Protein AF-A0A428NCC6-F1 (afdb_monomer)

Foldseek 3Di:
DPDPDDPDDDPVVVVVVVVVVVVVVVVVVVVVVCVVCPLVNVVVPQDQQDDPVLQPPPDDLRFCPPDPCNVVSCCRQAVVLQVVLVVCVVVVVLVSSLVSLCSAFACPQDDPDDNQLRGGSHPSRSPDDPDDPVNVVCVLVDPVNVVVPVSVVLVVVCVVPVPPVVSVCSVPVVVSVVVSLVSSLVSLQSNLVVLVVVVDPVSNVVSVVSVVVSDVSVPDDDDDDDDPVCVVVVVVVVVVVVVVVPPDDDD

Secondary structure (DSSP, 8-state):
----PPPP--HHHHHHHHHHHHHHHHHHHHHHHHHHHHHHHHHHHS-----GGGGT-SSS---TTSSTTHHHHHIIIIIHHHHHHHHHHHTT-HHHHHHHHHHHB-TT---SS-HHHHHB-SHHHHS-----HHHHHHHHHSTTTTT-HHHHHHHHHHHHTTT-HHHHHHT-HHHHHHHHHHHHHHHHHHHHHHHHHH--TTHHHHHHHHHHHHHHHH-SPPP-PPPGGGHHHHHHHHHHHHHTTS-----

pLDDT: mean 70.78, std 19.16, range [32.19, 97.94]

Radius of gyration: 26.42 Å; Cα contacts (8 Å, |Δi|>4): 161; chains: 1; bounding box: 47×110×55 Å

Sequence (251 aa):
DIVFRSPAATEPEQEEVRMTLFIKETQTIINQAIGICGASGILDEMPKQTNNSFYGIEKELGNQLCQPYSLYRLEMGLHIPMLLADRFLQSQQFELALSVCHFVLDPAAPGRKSYLSRIWKLLPFKDIQRMPLEDYLLEAISPKSLNNSDAVKIVTDWRNNAFWPQLVARSRPLAYMKWIVIKYKEILIAYGDFYFRRSTLESIPNAIRMYVLASRMYGPWGQKIPRRHNIWQFAEILHLSCLNYYITPIV

Structure (mmCIF, N/CA/C/O backbone):
data_AF-A0A428NCC6-F1
#
_entry.id   AF-A0A428NCC6-F1
#
loop_
_atom_site.group_PDB
_atom_site.id
_atom_site.type_symbol
_atom_site.label_atom_id
_atom_site.label_alt_id
_atom_site.label_comp_id
_atom_site.label_asym_id
_atom_site.label_entity_id
_atom_site.label_seq_id
_atom_site.pdbx_PDB_ins_code
_atom_site.Cartn_x
_atom_site.Cartn_y
_atom_site.Cartn_z
_atom_site.occupancy
_atom_site.B_iso_or_equiv
_atom_site.auth_seq_id
_atom_site.auth_comp_id
_atom_site.auth_asym_id
_atom_site.auth_atom_id
_atom_site.pdbx_PDB_model_num
ATOM 1 N N . ASP A 1 1 ? -13.290 -70.494 14.767 1.00 36.78 1 ASP A N 1
ATOM 2 C CA . ASP A 1 1 ? -13.196 -69.075 15.164 1.00 36.78 1 ASP A CA 1
ATOM 3 C C . ASP A 1 1 ? -12.081 -68.372 14.412 1.00 36.78 1 ASP A C 1
ATOM 5 O O . ASP A 1 1 ? -10.933 -68.378 14.836 1.00 36.78 1 ASP A O 1
ATOM 9 N N . ILE A 1 2 ? -12.405 -67.824 13.240 1.00 33.88 2 ILE A N 1
ATOM 10 C CA . ILE A 1 2 ? -11.485 -66.983 12.468 1.00 33.88 2 ILE A CA 1
ATOM 11 C C . ILE A 1 2 ? -11.857 -65.543 12.809 1.00 33.88 2 ILE A C 1
ATOM 13 O O . ILE A 1 2 ? -12.884 -65.031 12.369 1.00 33.88 2 ILE A O 1
ATOM 17 N N . VAL A 1 3 ? -11.059 -64.926 13.675 1.00 35.91 3 VAL A N 1
ATOM 18 C CA . VAL A 1 3 ? -11.227 -63.533 14.090 1.00 35.91 3 VAL A CA 1
ATOM 19 C C . VAL A 1 3 ? -10.889 -62.638 12.896 1.00 35.91 3 VAL A C 1
ATOM 21 O O . VAL A 1 3 ? -9.726 -62.527 12.510 1.00 35.91 3 VAL A O 1
ATOM 24 N N . PHE A 1 4 ? -11.901 -61.992 12.313 1.00 32.62 4 PHE A N 1
ATOM 25 C CA . PHE A 1 4 ? -11.712 -60.884 11.379 1.00 32.62 4 PHE A CA 1
ATOM 26 C C . PHE A 1 4 ? -11.050 -59.720 12.132 1.00 32.62 4 PHE A C 1
ATOM 28 O O . PHE A 1 4 ? -11.712 -58.957 12.833 1.00 32.62 4 PHE A O 1
ATOM 35 N N . ARG A 1 5 ? -9.724 -59.580 12.014 1.00 41.31 5 ARG A N 1
ATOM 36 C CA . ARG A 1 5 ? -9.053 -58.314 12.327 1.00 41.31 5 ARG A CA 1
ATOM 37 C C . ARG A 1 5 ? -9.463 -57.303 11.260 1.00 41.31 5 ARG A C 1
ATOM 39 O O . ARG A 1 5 ? -9.207 -57.527 10.081 1.00 41.31 5 ARG A O 1
ATOM 46 N N . SER A 1 6 ? -10.093 -56.210 11.689 1.00 42.03 6 SER A N 1
ATOM 47 C CA . SER A 1 6 ? -10.296 -55.015 10.864 1.00 42.03 6 SER A CA 1
ATOM 48 C C . SER A 1 6 ? -8.972 -54.630 10.192 1.00 42.03 6 SER A C 1
ATOM 50 O O . SER A 1 6 ? -7.942 -54.649 10.879 1.00 42.03 6 SER A O 1
ATOM 52 N N . PRO A 1 7 ? -8.962 -54.287 8.891 1.00 39.25 7 PRO A N 1
ATOM 53 C CA . PRO A 1 7 ? -7.753 -53.800 8.248 1.00 39.25 7 PRO A CA 1
ATOM 54 C C . PRO A 1 7 ? -7.304 -52.527 8.972 1.00 39.25 7 PRO A C 1
ATOM 56 O O . PRO A 1 7 ? -8.116 -51.653 9.283 1.00 39.25 7 PRO A O 1
ATOM 59 N N . ALA A 1 8 ? -6.017 -52.479 9.313 1.00 49.28 8 ALA A N 1
ATOM 60 C CA . ALA A 1 8 ? -5.376 -51.285 9.838 1.00 49.28 8 ALA A CA 1
ATOM 61 C C . ALA A 1 8 ? -5.583 -50.131 8.845 1.00 49.28 8 ALA A C 1
ATOM 63 O O . ALA A 1 8 ? -5.537 -50.358 7.635 1.00 49.28 8 ALA A O 1
ATOM 64 N N . ALA A 1 9 ? -5.852 -48.936 9.378 1.00 42.62 9 ALA A N 1
ATOM 65 C CA . ALA A 1 9 ? -6.145 -47.721 8.624 1.00 42.62 9 ALA A CA 1
ATOM 66 C C . ALA A 1 9 ? -5.231 -47.575 7.398 1.00 42.62 9 ALA A C 1
ATOM 68 O O . ALA A 1 9 ? -4.008 -47.686 7.494 1.00 42.62 9 ALA A O 1
ATOM 69 N N . THR A 1 10 ? -5.860 -47.364 6.247 1.00 49.88 10 THR A N 1
ATOM 70 C CA . THR A 1 10 ? -5.229 -47.161 4.945 1.00 49.88 10 THR A CA 1
ATOM 71 C C . THR A 1 10 ? -4.189 -46.039 5.014 1.00 49.88 10 THR A C 1
ATOM 73 O O . THR A 1 10 ? -4.500 -44.947 5.485 1.00 49.88 10 THR A O 1
ATOM 76 N N . GLU A 1 11 ? -2.978 -46.296 4.502 1.00 56.00 11 GLU A N 1
ATOM 77 C CA . GLU A 1 11 ? -1.850 -45.349 4.378 1.00 56.00 11 GLU A CA 1
ATOM 78 C C . GLU A 1 11 ? -2.218 -43.878 4.052 1.00 56.00 11 GLU A C 1
ATOM 80 O O . GLU A 1 11 ? -1.620 -42.998 4.677 1.00 56.00 11 GLU A O 1
ATOM 85 N N . PRO A 1 12 ? -3.215 -43.550 3.194 1.00 50.00 12 PRO A N 1
ATOM 86 C CA . PRO A 1 12 ? -3.635 -42.161 2.962 1.00 50.00 12 PRO A CA 1
ATOM 87 C C . PRO A 1 12 ? -4.117 -41.399 4.209 1.00 50.00 12 PRO A C 1
ATOM 89 O O . PRO A 1 12 ? -3.842 -40.207 4.326 1.00 50.00 12 PRO A O 1
ATOM 92 N N . GLU A 1 13 ? -4.790 -42.050 5.166 1.00 53.91 13 GLU A N 1
ATOM 93 C CA . GLU A 1 13 ? -5.278 -41.368 6.380 1.00 53.91 13 GLU A CA 1
ATOM 94 C C . GLU A 1 13 ? -4.127 -41.026 7.336 1.00 53.91 13 GLU A C 1
ATOM 96 O O . GLU A 1 13 ? -4.146 -39.994 8.008 1.00 53.91 13 GLU A O 1
ATOM 101 N N . GLN A 1 14 ? -3.082 -41.860 7.376 1.00 52.34 14 GLN A N 1
ATOM 102 C CA . GLN A 1 14 ? -1.899 -41.572 8.186 1.00 52.34 14 GLN A CA 1
ATOM 103 C C . GLN A 1 14 ? -1.076 -40.424 7.602 1.00 52.34 14 GLN A C 1
ATOM 105 O O . GLN A 1 14 ? -0.519 -39.631 8.361 1.00 52.34 14 GLN A O 1
ATOM 110 N N . GLU A 1 15 ? -1.026 -40.300 6.277 1.00 52.41 15 GLU A N 1
ATOM 111 C CA . GLU A 1 15 ? -0.307 -39.226 5.595 1.00 52.41 15 GLU A CA 1
ATOM 112 C C . GLU A 1 15 ? -1.026 -37.876 5.730 1.00 52.41 15 GLU A C 1
ATOM 114 O O . GLU A 1 15 ? -0.380 -36.860 5.984 1.00 52.41 15 GLU A O 1
ATOM 119 N N . GLU A 1 16 ? -2.361 -37.860 5.707 1.00 52.81 16 GLU A N 1
ATOM 120 C CA . GLU A 1 16 ? -3.158 -36.654 5.961 1.00 52.81 16 GLU A CA 1
ATOM 121 C C . GLU A 1 16 ? -3.018 -36.164 7.416 1.00 52.81 16 GLU A C 1
ATOM 123 O O . GLU A 1 16 ? -2.833 -34.968 7.680 1.00 52.81 16 GLU A O 1
ATOM 128 N N . VAL A 1 17 ? -2.988 -37.086 8.384 1.00 61.62 17 VAL A N 1
ATOM 129 C CA . VAL A 1 17 ? -2.685 -36.758 9.788 1.00 61.62 17 VAL A CA 1
ATOM 130 C C . VAL A 1 17 ? -1.250 -36.240 9.932 1.00 61.62 17 VAL A C 1
ATOM 132 O O . VAL A 1 17 ? -1.017 -35.271 10.653 1.00 61.62 17 VAL A O 1
ATOM 135 N N . ARG A 1 18 ? -0.282 -36.806 9.203 1.00 55.78 18 ARG A N 1
ATOM 136 C CA . ARG A 1 18 ? 1.116 -36.343 9.213 1.00 55.78 18 ARG A CA 1
ATOM 137 C C . ARG A 1 18 ? 1.269 -34.947 8.619 1.00 55.78 18 ARG A C 1
ATOM 139 O O . ARG A 1 18 ? 1.984 -34.120 9.177 1.00 55.78 18 ARG A O 1
ATOM 146 N N . MET A 1 19 ? 0.561 -34.668 7.528 1.00 48.19 19 MET A N 1
ATOM 147 C CA . MET A 1 19 ? 0.551 -33.362 6.874 1.00 48.19 19 MET A CA 1
ATOM 148 C C . MET A 1 19 ? -0.128 -32.301 7.740 1.00 48.19 19 MET A C 1
ATOM 150 O O . MET A 1 19 ? 0.398 -31.201 7.884 1.00 48.19 19 MET A O 1
ATOM 154 N N . THR A 1 20 ? -1.251 -32.618 8.387 1.00 60.34 20 THR A N 1
ATOM 155 C CA . THR A 1 20 ? -1.921 -31.678 9.304 1.00 60.34 20 THR A CA 1
ATOM 156 C C . THR A 1 20 ? -1.118 -31.428 10.579 1.00 60.34 20 THR A C 1
ATOM 158 O O . THR A 1 20 ? -1.134 -30.313 11.104 1.00 60.34 20 THR A O 1
ATOM 161 N N . LEU A 1 21 ? -0.379 -32.428 11.060 1.00 59.03 21 LEU A N 1
ATOM 162 C CA . LEU A 1 21 ? 0.521 -32.302 12.202 1.00 59.03 21 LEU A CA 1
ATOM 163 C C . LEU A 1 21 ? 1.758 -31.466 11.841 1.00 59.03 21 LEU A C 1
ATOM 165 O O . LEU A 1 21 ? 2.083 -30.541 12.577 1.00 59.03 21 LEU A O 1
ATOM 169 N N . PHE A 1 22 ? 2.335 -31.663 10.652 1.00 55.16 22 PHE A N 1
ATOM 170 C CA . PHE A 1 22 ? 3.415 -30.826 10.117 1.00 55.16 22 PHE A CA 1
ATOM 171 C C . PHE A 1 22 ? 2.977 -29.367 9.904 1.00 55.16 22 PHE A C 1
ATOM 173 O O . PHE A 1 22 ? 3.699 -28.428 10.241 1.00 55.16 22 PHE A O 1
ATOM 180 N N . ILE A 1 23 ? 1.758 -29.144 9.404 1.00 53.25 23 ILE A N 1
ATOM 181 C CA . ILE A 1 23 ? 1.177 -27.799 9.272 1.00 53.25 23 ILE A CA 1
ATOM 182 C C . ILE A 1 23 ? 1.002 -27.156 10.654 1.00 53.25 23 ILE A C 1
ATOM 184 O O . ILE A 1 23 ? 1.402 -26.015 10.852 1.00 53.25 23 ILE A O 1
ATOM 188 N N . LYS A 1 24 ? 0.482 -27.886 11.647 1.00 53.88 24 LYS A N 1
ATOM 189 C CA . LYS A 1 24 ? 0.343 -27.367 13.016 1.00 53.88 24 LYS A CA 1
ATOM 190 C C . LYS A 1 24 ? 1.695 -27.059 13.656 1.00 53.88 24 LYS A C 1
ATOM 192 O O . LYS A 1 24 ? 1.847 -25.995 14.249 1.00 53.88 24 LYS A O 1
ATOM 197 N N . GLU A 1 25 ? 2.683 -27.935 13.516 1.00 57.19 25 GLU A N 1
ATOM 198 C CA . GLU A 1 25 ? 4.035 -27.731 14.046 1.00 57.19 25 GLU A CA 1
ATOM 199 C C . GLU A 1 25 ? 4.716 -26.521 13.403 1.00 57.19 25 GLU A C 1
ATOM 201 O O . GLU A 1 25 ? 5.236 -25.661 14.114 1.00 57.19 25 GLU A O 1
ATOM 206 N N . THR A 1 26 ? 4.624 -26.374 12.079 1.00 49.16 26 THR A N 1
ATOM 207 C CA . THR A 1 26 ? 5.149 -25.193 11.376 1.00 49.16 26 THR A CA 1
ATOM 208 C C . THR A 1 26 ? 4.417 -23.917 11.784 1.00 49.16 26 THR A C 1
ATOM 210 O O . THR A 1 26 ? 5.074 -22.911 12.043 1.00 49.16 26 THR A O 1
ATOM 213 N N . GLN A 1 27 ? 3.091 -23.949 11.959 1.00 48.94 27 GLN A N 1
ATOM 214 C CA . GLN A 1 27 ? 2.340 -22.819 12.515 1.00 48.94 27 GLN A CA 1
ATOM 215 C C . GLN A 1 27 ? 2.831 -22.447 13.919 1.00 48.94 27 GLN A C 1
ATOM 217 O O . GLN A 1 27 ? 2.938 -21.268 14.242 1.00 48.94 27 GLN A O 1
ATOM 222 N N . THR A 1 28 ? 3.141 -23.438 14.755 1.00 41.16 28 THR A N 1
ATOM 223 C CA . THR A 1 28 ? 3.571 -23.226 16.143 1.00 41.16 28 THR A CA 1
ATOM 224 C C . THR A 1 28 ? 4.980 -22.643 16.199 1.00 41.16 28 THR A C 1
ATOM 226 O O . THR A 1 28 ? 5.203 -21.698 16.946 1.00 41.16 28 THR A O 1
ATOM 229 N N . ILE A 1 29 ? 5.893 -23.119 15.345 1.00 50.62 29 ILE A N 1
ATOM 230 C CA . ILE A 1 29 ? 7.254 -22.585 15.183 1.00 50.62 29 ILE A CA 1
ATOM 231 C C . ILE A 1 29 ? 7.220 -21.163 14.618 1.00 50.62 29 ILE A C 1
ATOM 233 O O . ILE A 1 29 ? 7.938 -20.297 15.106 1.00 50.62 29 ILE A O 1
ATOM 237 N N . ILE A 1 30 ? 6.353 -20.886 13.639 1.00 50.03 30 ILE A N 1
ATOM 238 C CA . ILE A 1 30 ? 6.144 -19.535 13.100 1.00 50.03 30 ILE A CA 1
ATOM 239 C C . ILE A 1 30 ? 5.593 -18.615 14.195 1.00 50.03 30 ILE A C 1
ATOM 241 O O . ILE A 1 30 ? 6.102 -17.515 14.382 1.00 50.03 30 ILE A O 1
ATOM 245 N N . ASN A 1 31 ? 4.618 -19.074 14.981 1.00 50.00 31 ASN A N 1
ATOM 246 C CA . ASN A 1 31 ? 4.061 -18.313 16.100 1.00 50.00 31 ASN A CA 1
ATOM 247 C C . ASN A 1 31 ? 5.077 -18.111 17.239 1.00 50.00 31 ASN A C 1
ATOM 249 O O . ASN A 1 31 ? 5.068 -17.061 17.874 1.00 50.00 31 ASN A O 1
ATOM 253 N N . GLN A 1 32 ? 5.981 -19.067 17.477 1.00 46.91 32 GLN A N 1
ATOM 254 C CA . GLN A 1 32 ? 7.099 -18.937 18.418 1.00 46.91 32 GLN A CA 1
ATOM 255 C C . GLN A 1 32 ? 8.192 -18.004 17.895 1.00 46.91 32 GLN A C 1
ATOM 257 O O . GLN A 1 32 ? 8.709 -17.212 18.669 1.00 46.91 32 GLN A O 1
ATOM 262 N N . ALA A 1 33 ? 8.511 -18.027 16.602 1.00 40.31 33 ALA A N 1
ATOM 263 C CA . ALA A 1 33 ? 9.443 -17.086 15.983 1.00 40.31 33 ALA A CA 1
ATOM 264 C C . ALA A 1 33 ? 8.878 -15.657 16.005 1.00 40.31 33 ALA A C 1
ATOM 266 O O . ALA A 1 33 ? 9.583 -14.709 16.347 1.00 40.31 33 ALA A O 1
ATOM 267 N N . ILE A 1 34 ? 7.573 -15.512 15.757 1.00 49.41 34 ILE A N 1
ATOM 268 C CA . ILE A 1 34 ? 6.841 -14.255 15.941 1.00 49.41 34 ILE A CA 1
ATOM 269 C C . ILE A 1 34 ? 6.778 -13.869 17.432 1.00 49.41 34 ILE A C 1
ATOM 271 O O . ILE A 1 34 ? 6.806 -12.685 17.744 1.00 49.41 34 ILE A O 1
ATOM 275 N N . GLY A 1 35 ? 6.733 -14.832 18.360 1.00 40.34 35 GLY A N 1
ATOM 276 C CA . GLY A 1 35 ? 6.697 -14.602 19.811 1.00 40.34 35 GLY A CA 1
ATOM 277 C C . GLY A 1 35 ? 8.050 -14.263 20.454 1.00 40.34 35 GLY A C 1
ATOM 278 O O . GLY A 1 35 ? 8.083 -13.489 21.404 1.00 40.34 35 GLY A O 1
ATOM 279 N N . ILE A 1 36 ? 9.160 -14.798 19.935 1.00 45.88 36 ILE A N 1
ATOM 280 C CA . ILE A 1 36 ? 10.531 -14.541 20.415 1.00 45.88 36 ILE A CA 1
ATOM 281 C C . ILE A 1 36 ? 11.077 -13.234 19.826 1.00 45.88 36 ILE A C 1
ATOM 283 O O . ILE A 1 36 ? 11.808 -12.518 20.505 1.00 45.88 36 ILE A O 1
ATOM 287 N N . CYS A 1 37 ? 10.703 -12.893 18.589 1.00 40.88 37 CYS A N 1
ATOM 288 C CA . CYS A 1 37 ? 11.166 -11.671 17.929 1.00 40.88 37 CYS A CA 1
ATOM 289 C C . CYS A 1 37 ? 10.166 -10.503 18.058 1.00 40.88 37 CYS A C 1
ATOM 291 O O . CYS A 1 37 ? 10.520 -9.339 17.871 1.00 40.88 37 CYS A O 1
ATOM 293 N N . GLY A 1 38 ? 8.890 -10.780 18.346 1.00 46.12 38 GLY A N 1
ATOM 294 C CA . GLY A 1 38 ? 7.819 -9.867 17.957 1.00 46.12 38 GLY A CA 1
ATOM 295 C C . GLY A 1 38 ? 7.794 -9.728 16.429 1.00 46.12 38 GLY A C 1
ATOM 296 O O . GLY A 1 38 ? 8.818 -9.765 15.747 1.00 46.12 38 GLY A O 1
ATOM 297 N N . ALA A 1 39 ? 6.638 -9.488 15.824 1.00 48.38 39 ALA A N 1
ATOM 298 C CA . ALA A 1 39 ? 6.640 -9.066 14.420 1.00 48.38 39 ALA A CA 1
ATOM 299 C C . ALA A 1 39 ? 7.416 -7.739 14.208 1.00 48.38 39 ALA A C 1
ATOM 301 O O . ALA A 1 39 ? 7.793 -7.425 13.085 1.00 48.38 39 ALA A O 1
ATOM 302 N N . SER A 1 40 ? 7.718 -7.002 15.286 1.00 43.88 40 SER A N 1
ATOM 303 C CA . SER A 1 40 ? 8.659 -5.879 15.321 1.00 43.88 40 SER A CA 1
ATOM 304 C C . SER A 1 40 ? 10.119 -6.275 15.073 1.00 43.88 40 SER A C 1
ATOM 306 O O . SER A 1 40 ? 10.804 -5.556 14.356 1.00 43.88 40 SER A O 1
ATOM 308 N N . GLY A 1 41 ? 10.603 -7.405 15.599 1.00 49.81 41 GLY A N 1
ATOM 309 C CA . GLY A 1 41 ? 12.008 -7.797 15.442 1.00 49.81 41 GLY A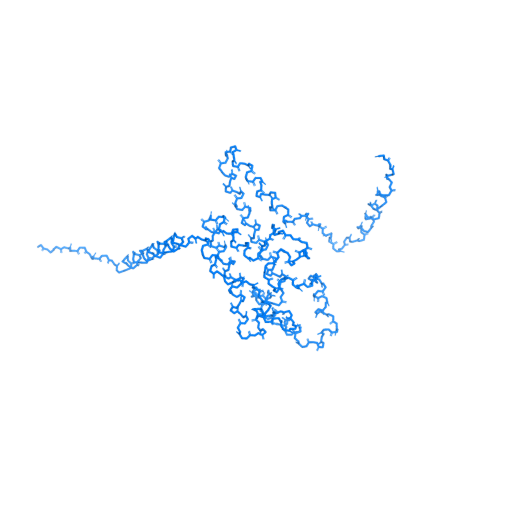 CA 1
ATOM 310 C C . GLY A 1 41 ? 12.350 -8.229 14.015 1.00 49.81 41 GLY A C 1
ATOM 311 O O . GLY A 1 41 ? 13.397 -7.860 13.495 1.00 49.81 41 GLY A O 1
ATOM 312 N N . ILE A 1 42 ? 11.406 -8.870 13.313 1.00 53.78 42 ILE A N 1
ATOM 313 C CA . ILE A 1 42 ? 11.542 -9.171 11.874 1.00 53.78 42 ILE A CA 1
ATOM 314 C C . ILE A 1 42 ? 11.701 -7.874 11.061 1.0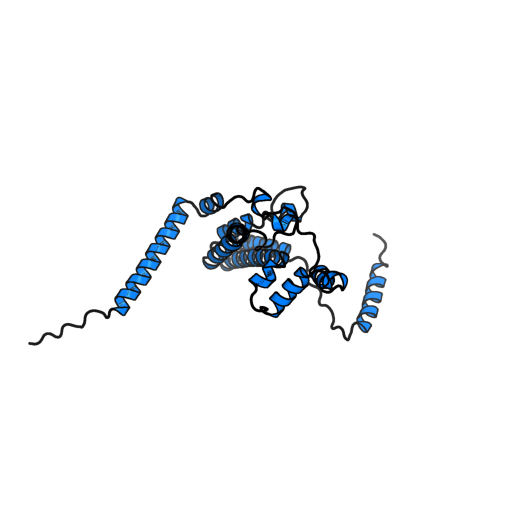0 53.78 42 ILE A C 1
ATOM 316 O O . ILE A 1 42 ? 12.471 -7.827 10.103 1.00 53.78 42 ILE A O 1
ATOM 320 N N . LEU A 1 43 ? 10.993 -6.804 11.441 1.00 56.78 43 LEU A N 1
ATOM 321 C CA . LEU A 1 43 ? 11.107 -5.499 10.781 1.00 56.78 43 LEU A CA 1
ATOM 322 C C . LEU A 1 43 ? 12.448 -4.816 11.066 1.00 56.78 43 LEU A C 1
ATOM 324 O O . LEU A 1 43 ? 12.966 -4.124 10.188 1.00 56.78 43 LEU A O 1
ATOM 328 N N . ASP A 1 44 ? 13.008 -5.016 12.260 1.00 56.56 44 ASP A N 1
ATOM 329 C CA . ASP A 1 44 ? 14.319 -4.489 12.644 1.00 56.56 44 ASP A CA 1
ATOM 330 C C . ASP A 1 44 ? 15.477 -5.218 11.946 1.00 56.56 44 ASP A C 1
ATOM 332 O O . ASP A 1 44 ? 16.498 -4.592 11.644 1.00 56.56 44 ASP A O 1
ATOM 336 N N . GLU A 1 45 ? 15.298 -6.505 11.636 1.00 60.72 45 GLU A N 1
ATOM 337 C CA . GLU A 1 45 ? 16.247 -7.325 10.874 1.00 60.72 45 GLU A CA 1
ATOM 338 C C . GLU A 1 45 ? 16.193 -7.078 9.358 1.00 60.72 45 GLU A C 1
ATOM 340 O O . GLU A 1 45 ? 17.139 -7.422 8.641 1.00 60.72 45 GLU A O 1
ATOM 345 N N . MET A 1 46 ? 15.129 -6.449 8.836 1.00 60.78 46 MET A N 1
ATOM 346 C CA . MET A 1 46 ? 15.070 -6.130 7.409 1.00 60.78 46 MET A CA 1
ATOM 347 C C . MET A 1 46 ? 16.174 -5.132 7.016 1.00 60.78 46 MET A C 1
ATOM 349 O O . MET A 1 46 ? 16.382 -4.116 7.690 1.00 60.78 46 MET A O 1
ATOM 353 N N . PRO A 1 47 ? 16.877 -5.364 5.887 1.00 62.06 47 PRO A N 1
ATOM 354 C CA . PRO A 1 47 ? 18.019 -4.550 5.495 1.00 62.06 47 PRO A CA 1
ATOM 355 C C . PRO A 1 47 ? 17.586 -3.104 5.253 1.0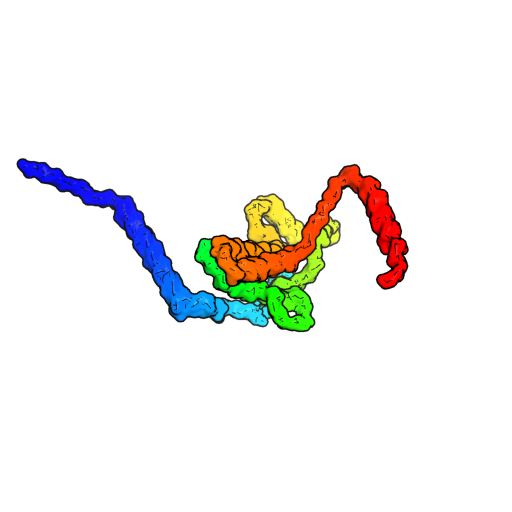0 62.06 47 PRO A C 1
ATOM 357 O O . PRO A 1 47 ? 16.846 -2.801 4.312 1.00 62.06 47 PRO A O 1
ATOM 360 N N . LYS A 1 48 ? 18.064 -2.188 6.101 1.00 60.75 48 LYS A N 1
ATOM 361 C CA . LYS A 1 48 ? 17.750 -0.761 5.993 1.00 60.75 48 LYS A CA 1
ATOM 362 C C . LYS A 1 48 ? 18.310 -0.218 4.678 1.00 60.75 48 LYS A C 1
ATOM 364 O O . LYS A 1 48 ? 19.494 -0.332 4.378 1.00 60.75 48 LYS A O 1
ATOM 369 N N . GLN A 1 49 ? 17.428 0.385 3.888 1.00 60.69 49 GLN A N 1
ATOM 370 C CA . GLN A 1 49 ? 17.691 0.860 2.529 1.00 60.69 49 GLN A CA 1
ATOM 371 C C . GLN A 1 49 ? 18.428 2.209 2.557 1.00 60.69 49 GLN A C 1
ATOM 373 O O . GLN A 1 49 ? 17.848 3.254 2.258 1.00 60.69 49 GLN A O 1
ATOM 378 N N . THR A 1 50 ? 19.682 2.210 3.014 1.00 50.12 50 THR A N 1
ATOM 379 C CA . THR A 1 50 ? 20.405 3.440 3.381 1.00 50.12 50 THR A CA 1
ATOM 380 C C . THR A 1 50 ? 21.198 4.076 2.240 1.00 50.12 50 THR A C 1
ATOM 382 O O . THR A 1 50 ? 21.344 5.297 2.238 1.00 50.12 50 THR A O 1
ATOM 385 N N . ASN A 1 51 ? 21.668 3.303 1.252 1.00 55.31 51 ASN A N 1
ATOM 386 C CA . ASN A 1 51 ? 22.661 3.782 0.279 1.00 55.31 51 ASN A CA 1
ATOM 387 C C . ASN A 1 51 ? 22.214 3.574 -1.182 1.00 55.31 51 ASN A C 1
ATOM 389 O O . ASN A 1 51 ? 21.736 2.499 -1.538 1.00 55.31 51 ASN A O 1
ATOM 393 N N . ASN A 1 52 ? 22.459 4.558 -2.061 1.00 53.78 52 ASN A N 1
ATOM 394 C CA . ASN A 1 52 ? 22.172 4.473 -3.510 1.00 53.78 52 ASN A CA 1
ATOM 395 C C . ASN A 1 52 ? 22.890 3.302 -4.201 1.00 53.78 52 ASN A C 1
ATOM 397 O O . ASN A 1 52 ? 22.356 2.714 -5.143 1.00 53.78 5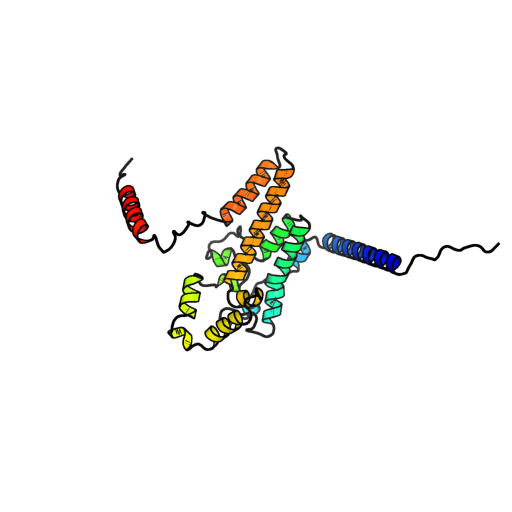2 ASN A O 1
ATOM 401 N N . SER A 1 53 ? 24.059 2.906 -3.686 1.00 51.53 53 SER A N 1
ATOM 402 C CA . SER A 1 53 ? 24.797 1.728 -4.150 1.00 51.53 53 SER A CA 1
ATOM 403 C C . SER A 1 53 ? 24.034 0.424 -3.929 1.00 51.53 53 SER A C 1
ATOM 405 O O . SER A 1 53 ? 24.247 -0.524 -4.682 1.00 51.53 53 SER A O 1
ATOM 407 N N . PHE A 1 54 ? 23.100 0.374 -2.965 1.00 51.66 54 PHE A N 1
ATOM 408 C CA . PHE A 1 54 ? 22.202 -0.764 -2.767 1.00 51.66 54 PHE A CA 1
ATOM 409 C C . PHE A 1 54 ? 21.231 -0.934 -3.945 1.00 51.66 54 PHE A C 1
ATOM 411 O O . PHE A 1 54 ? 20.826 -2.045 -4.235 1.00 51.66 54 PHE A O 1
ATOM 418 N N . TYR A 1 55 ? 20.928 0.095 -4.732 1.00 53.62 55 TYR A N 1
ATOM 419 C CA . TYR A 1 55 ? 20.077 -0.058 -5.924 1.00 53.62 55 TYR A CA 1
ATOM 420 C C . TYR A 1 55 ? 20.841 0.027 -7.245 1.00 53.62 55 TYR A C 1
ATOM 422 O O . TYR A 1 55 ? 20.223 -0.039 -8.302 1.00 53.62 55 TYR A O 1
ATOM 430 N N . GLY A 1 56 ? 22.175 0.127 -7.199 1.00 48.25 56 GLY A N 1
ATOM 431 C CA . GLY A 1 56 ? 23.011 0.183 -8.401 1.00 48.25 56 GLY A CA 1
ATOM 432 C C . GLY A 1 56 ? 22.785 1.449 -9.233 1.00 48.25 56 GLY A C 1
ATOM 433 O O . GLY A 1 56 ? 22.859 1.398 -10.456 1.00 48.25 56 GLY A O 1
ATOM 434 N N . ILE A 1 57 ? 22.469 2.577 -8.588 1.00 51.84 57 ILE A N 1
ATOM 435 C CA . ILE A 1 57 ? 22.215 3.845 -9.281 1.00 51.84 57 ILE A CA 1
ATOM 436 C C . ILE A 1 57 ? 23.566 4.490 -9.614 1.00 51.84 57 ILE A C 1
ATOM 438 O O . ILE A 1 57 ? 24.043 5.345 -8.872 1.00 51.84 57 ILE A O 1
ATOM 442 N N . GLU A 1 58 ? 24.208 4.056 -10.702 1.00 47.19 58 GLU A N 1
ATOM 443 C CA . GLU A 1 58 ? 25.400 4.741 -11.225 1.00 47.19 58 GLU A CA 1
ATOM 444 C C . GLU A 1 58 ? 25.100 5.695 -12.386 1.00 47.19 58 GLU A C 1
ATOM 446 O O . GLU A 1 58 ? 25.912 6.592 -12.601 1.00 47.19 58 GLU A O 1
ATOM 451 N N . LYS A 1 59 ? 23.949 5.597 -13.087 1.00 42.94 59 LYS A N 1
ATOM 452 C CA . LYS A 1 59 ? 23.546 6.628 -14.077 1.00 42.94 59 LYS A CA 1
ATOM 453 C C . LYS A 1 59 ? 22.124 6.579 -14.652 1.00 42.94 59 LYS A C 1
ATOM 455 O O . LYS A 1 59 ? 21.674 7.608 -15.141 1.00 42.94 59 LYS A O 1
ATOM 460 N N . GLU A 1 60 ? 21.395 5.466 -14.580 1.00 46.81 60 GLU A N 1
ATOM 461 C CA . GLU A 1 60 ? 20.039 5.361 -15.149 1.00 46.81 60 GLU A CA 1
ATOM 462 C C . GLU A 1 60 ? 19.043 4.728 -14.173 1.00 46.81 60 GLU A C 1
ATOM 464 O O . GLU A 1 60 ? 19.435 4.085 -13.197 1.00 46.81 60 GLU A O 1
ATOM 469 N N . LEU A 1 61 ? 17.749 4.958 -14.431 1.00 50.41 61 LEU A N 1
ATOM 470 C CA . LEU A 1 61 ? 16.607 4.435 -13.679 1.00 50.41 61 LEU A CA 1
ATOM 471 C C . LEU A 1 61 ? 16.800 2.932 -13.429 1.00 50.41 61 LEU A C 1
ATOM 473 O O . LEU A 1 61 ? 16.639 2.128 -14.344 1.00 50.41 61 LEU A O 1
ATOM 477 N N . GLY A 1 62 ? 17.189 2.569 -12.203 1.00 50.81 62 GLY A N 1
ATOM 478 C CA . GLY A 1 62 ? 17.634 1.219 -11.854 1.00 50.81 62 GLY A CA 1
ATOM 479 C C . GLY A 1 62 ? 16.611 0.154 -12.244 1.00 50.81 62 GLY A C 1
ATOM 480 O O . GLY A 1 62 ? 15.613 -0.048 -11.554 1.00 50.81 62 GLY A O 1
ATOM 481 N N . ASN A 1 63 ? 16.862 -0.521 -13.365 1.00 57.84 63 ASN A N 1
ATOM 482 C CA . ASN A 1 63 ? 16.076 -1.652 -13.839 1.00 57.84 63 ASN A CA 1
ATOM 483 C C . ASN A 1 63 ? 16.516 -2.923 -13.089 1.00 57.84 63 ASN A C 1
ATOM 485 O O . ASN A 1 63 ? 17.701 -3.084 -12.792 1.00 57.84 63 ASN A O 1
ATOM 489 N N . GLN A 1 64 ? 15.594 -3.861 -12.833 1.00 60.56 64 GLN A N 1
ATOM 490 C CA . GLN A 1 64 ? 15.875 -5.128 -12.124 1.00 60.56 64 GLN A CA 1
ATOM 491 C C . GLN A 1 64 ? 16.890 -6.035 -12.846 1.00 60.56 64 GLN A C 1
ATOM 493 O O . GLN A 1 64 ? 17.295 -7.062 -12.307 1.00 60.56 64 GLN A O 1
ATOM 498 N N . LEU A 1 65 ? 17.233 -5.691 -14.091 1.00 68.12 65 LEU A N 1
ATOM 499 C CA . LEU A 1 65 ? 18.163 -6.409 -14.962 1.00 68.12 65 LEU A CA 1
ATOM 500 C C . LEU A 1 65 ? 19.477 -5.645 -15.192 1.00 68.12 65 LEU A C 1
ATOM 502 O O . LEU A 1 65 ? 20.310 -6.092 -15.970 1.00 68.12 65 LEU A O 1
ATOM 506 N N . CYS A 1 66 ? 19.670 -4.486 -14.552 1.00 63.97 66 CYS A N 1
ATOM 507 C CA . CYS A 1 66 ? 20.846 -3.643 -14.784 1.00 63.97 66 CYS A CA 1
ATOM 508 C C . CYS A 1 66 ? 22.132 -4.269 -14.215 1.00 63.97 66 CYS A C 1
ATOM 510 O O . CYS A 1 66 ? 23.198 -4.164 -14.813 1.00 63.97 66 CYS A O 1
ATOM 512 N N . GLN A 1 67 ? 22.032 -4.949 -13.068 1.00 69.00 67 GLN A N 1
ATOM 513 C CA . GLN A 1 67 ? 23.155 -5.617 -12.399 1.00 69.00 67 GLN A CA 1
ATOM 514 C C . GLN A 1 67 ? 22.779 -7.067 -12.048 1.00 69.00 67 GLN A C 1
ATOM 516 O O . GLN A 1 67 ? 21.621 -7.305 -11.690 1.00 69.00 67 GLN A O 1
ATOM 521 N N . PRO A 1 68 ? 23.728 -8.024 -12.019 1.00 72.88 68 PRO A N 1
ATOM 522 C CA . PRO A 1 68 ? 23.440 -9.424 -11.681 1.00 72.88 68 PRO A CA 1
ATOM 523 C C . PRO A 1 68 ? 22.728 -9.619 -10.333 1.00 72.88 68 PRO A C 1
ATOM 525 O O . PRO A 1 68 ? 21.897 -10.508 -10.183 1.00 72.88 68 PRO A O 1
ATOM 528 N N . TYR A 1 69 ? 23.013 -8.763 -9.349 1.00 73.88 69 TYR A N 1
ATOM 529 C CA . TYR A 1 69 ? 22.401 -8.825 -8.020 1.00 73.88 69 TYR A CA 1
ATOM 530 C C . TYR A 1 69 ? 21.152 -7.937 -7.863 1.00 73.88 69 TYR A C 1
ATOM 532 O O . TYR A 1 69 ? 20.524 -7.958 -6.805 1.00 73.88 69 TYR A O 1
ATOM 540 N N . SER A 1 70 ? 20.800 -7.115 -8.860 1.00 73.56 70 SER A N 1
ATOM 541 C CA . SER A 1 70 ? 19.716 -6.122 -8.725 1.00 73.56 70 SER A CA 1
ATOM 542 C C . SER A 1 70 ? 18.341 -6.763 -8.525 1.00 73.56 70 SER A C 1
ATOM 544 O O . SER A 1 70 ? 17.529 -6.227 -7.769 1.00 73.56 70 SER A O 1
ATOM 546 N N . LEU A 1 71 ? 18.128 -7.954 -9.095 1.00 78.31 71 LEU A N 1
ATOM 547 C CA . LEU A 1 71 ? 16.937 -8.767 -8.867 1.00 78.31 71 LEU A CA 1
ATOM 548 C C . LEU A 1 71 ? 16.745 -9.072 -7.375 1.00 78.31 71 LEU A C 1
ATOM 550 O O . LEU A 1 71 ? 15.732 -8.687 -6.800 1.00 78.31 71 LEU A O 1
ATOM 554 N N . TYR A 1 72 ? 17.744 -9.671 -6.718 1.00 80.44 72 TYR A N 1
ATOM 555 C CA . TYR A 1 72 ? 17.656 -10.039 -5.298 1.00 80.44 72 TYR A CA 1
ATOM 556 C C . TYR A 1 72 ? 17.390 -8.842 -4.392 1.00 80.44 72 TYR A C 1
ATOM 558 O O . TYR A 1 72 ? 16.662 -8.946 -3.409 1.00 80.44 72 TYR A O 1
ATOM 566 N N . ARG A 1 73 ? 17.953 -7.683 -4.728 1.00 76.19 73 ARG A N 1
ATOM 567 C CA . ARG A 1 73 ? 17.772 -6.473 -3.925 1.00 76.19 73 ARG A CA 1
ATOM 568 C C . ARG A 1 73 ? 16.353 -5.925 -4.013 1.00 76.19 73 ARG A C 1
ATOM 570 O O . ARG A 1 73 ? 15.843 -5.429 -3.013 1.00 76.19 73 ARG A O 1
ATOM 577 N N . LEU A 1 74 ? 15.701 -6.049 -5.168 1.00 78.69 74 LEU A N 1
ATOM 578 C CA . LEU A 1 74 ? 14.287 -5.699 -5.312 1.00 78.69 74 LEU A CA 1
ATOM 579 C C . LEU A 1 74 ? 13.360 -6.746 -4.706 1.00 78.69 74 LEU A C 1
ATOM 581 O O . LEU A 1 74 ? 12.354 -6.372 -4.104 1.00 78.69 74 LEU A O 1
ATOM 585 N N . GLU A 1 75 ? 13.721 -8.026 -4.789 1.00 83.81 75 GLU A N 1
ATOM 586 C CA . GLU A 1 75 ? 13.008 -9.072 -4.057 1.00 83.81 75 GLU A CA 1
ATOM 587 C C . GLU A 1 75 ? 13.020 -8.768 -2.552 1.00 83.81 75 GLU A C 1
ATOM 589 O O . GLU A 1 75 ? 11.963 -8.667 -1.934 1.00 83.81 75 GLU A O 1
ATOM 594 N N . MET A 1 76 ? 14.192 -8.479 -1.981 1.00 81.69 76 MET A N 1
ATOM 595 C CA . MET A 1 76 ? 14.338 -8.132 -0.563 1.00 81.69 76 MET A CA 1
ATOM 596 C C . MET A 1 76 ? 13.696 -6.796 -0.178 1.00 81.69 76 MET A C 1
ATOM 598 O O . MET A 1 76 ? 13.080 -6.696 0.878 1.00 81.69 76 MET A O 1
ATOM 602 N N . GLY A 1 77 ? 13.845 -5.758 -1.001 1.00 76.38 77 GLY A N 1
ATOM 603 C CA . GLY A 1 77 ? 13.400 -4.405 -0.658 1.00 76.38 77 GLY A CA 1
ATOM 604 C C . GLY A 1 77 ? 11.915 -4.135 -0.906 1.00 76.38 77 GLY A C 1
ATOM 605 O O . GLY A 1 77 ? 11.354 -3.234 -0.285 1.00 76.38 77 GLY A O 1
ATOM 606 N N . LEU A 1 78 ? 11.280 -4.876 -1.818 1.00 84.50 78 LEU A N 1
ATOM 607 C CA . LEU A 1 78 ? 9.924 -4.583 -2.286 1.00 84.50 78 LEU A CA 1
ATOM 608 C C . LEU A 1 78 ? 9.019 -5.813 -2.298 1.00 84.50 78 LEU A C 1
ATOM 610 O O . LEU A 1 78 ? 7.945 -5.765 -1.702 1.00 84.50 78 LEU A O 1
ATOM 614 N N . HIS A 1 79 ? 9.416 -6.905 -2.953 1.00 86.94 79 HIS A N 1
ATOM 615 C CA . HIS A 1 79 ? 8.514 -8.050 -3.115 1.00 86.94 79 HIS A CA 1
ATOM 616 C C . HIS A 1 79 ? 8.275 -8.798 -1.801 1.00 86.94 79 HIS A C 1
ATOM 618 O O . HIS A 1 79 ? 7.124 -9.092 -1.487 1.00 86.94 79 HIS A O 1
ATOM 624 N N . ILE A 1 80 ? 9.320 -9.035 -1.003 1.00 88.00 80 ILE A N 1
ATOM 625 C CA . ILE A 1 80 ? 9.217 -9.718 0.292 1.00 88.00 80 ILE A CA 1
ATOM 626 C C . ILE A 1 80 ? 8.340 -8.930 1.283 1.00 88.00 80 ILE A C 1
ATOM 628 O O . ILE A 1 80 ? 7.369 -9.514 1.769 1.00 88.00 80 ILE A O 1
ATOM 632 N N . PRO A 1 81 ? 8.574 -7.624 1.552 1.00 89.00 81 PRO A N 1
ATOM 633 C CA . PRO A 1 81 ? 7.707 -6.853 2.447 1.00 89.00 81 PRO A CA 1
ATOM 634 C C . PRO A 1 81 ? 6.246 -6.845 1.994 1.00 89.00 81 PRO A C 1
ATOM 636 O O . PRO A 1 81 ? 5.336 -6.998 2.802 1.00 89.00 81 PRO A O 1
ATOM 639 N N . MET A 1 82 ? 5.995 -6.712 0.693 1.00 91.12 82 MET A N 1
ATOM 640 C CA . MET A 1 82 ? 4.627 -6.669 0.183 1.00 91.12 82 MET A CA 1
ATOM 641 C C . MET A 1 82 ? 3.929 -8.031 0.236 1.00 91.12 82 MET A C 1
ATOM 643 O O . MET A 1 82 ? 2.750 -8.089 0.576 1.00 91.12 82 MET A O 1
ATOM 647 N N . LEU A 1 83 ? 4.652 -9.125 -0.025 1.00 93.12 83 LEU A N 1
ATOM 648 C CA . LEU A 1 83 ? 4.143 -10.481 0.181 1.00 93.12 83 LEU A CA 1
ATOM 649 C C . LEU A 1 83 ? 3.769 -10.700 1.651 1.00 93.12 83 LEU A C 1
ATOM 651 O O . LEU A 1 83 ? 2.725 -11.270 1.957 1.00 93.12 83 LEU A O 1
ATOM 655 N N . LEU A 1 84 ? 4.617 -10.232 2.561 1.00 90.12 84 LEU A N 1
ATOM 656 C CA . LEU A 1 84 ? 4.418 -10.352 3.997 1.00 90.12 84 LEU A CA 1
ATOM 657 C C . LEU A 1 84 ? 3.209 -9.514 4.459 1.00 90.12 84 LEU A C 1
ATOM 659 O O . LEU A 1 84 ? 2.363 -10.021 5.196 1.00 90.12 84 LEU A O 1
ATOM 663 N N . ALA A 1 85 ? 3.047 -8.292 3.944 1.00 91.25 85 ALA A N 1
ATOM 664 C CA . ALA A 1 85 ? 1.859 -7.472 4.180 1.00 91.25 85 ALA A CA 1
ATOM 665 C C . ALA A 1 85 ? 0.566 -8.157 3.693 1.00 91.25 85 ALA A C 1
ATOM 667 O O . ALA A 1 85 ? -0.432 -8.153 4.412 1.00 91.25 85 ALA A O 1
ATOM 668 N N . ASP A 1 86 ? 0.590 -8.805 2.521 1.00 94.31 86 ASP A N 1
ATOM 669 C CA . ASP A 1 86 ? -0.545 -9.594 2.021 1.00 94.31 86 ASP A CA 1
ATOM 670 C C . ASP A 1 86 ? -0.868 -10.782 2.947 1.00 94.31 86 ASP A C 1
ATOM 672 O O . ASP A 1 86 ? -2.040 -11.060 3.212 1.00 94.31 86 ASP A O 1
ATOM 676 N N . ARG A 1 87 ? 0.146 -11.467 3.493 1.00 94.44 87 ARG A N 1
ATOM 677 C CA . ARG A 1 87 ? -0.064 -12.552 4.469 1.00 94.44 87 ARG A CA 1
ATOM 678 C C . ARG A 1 87 ? -0.658 -12.051 5.782 1.00 94.44 87 ARG A C 1
ATOM 680 O O . ARG A 1 87 ? -1.577 -12.685 6.296 1.00 94.44 87 ARG A O 1
ATOM 687 N N . PHE A 1 88 ? -0.198 -10.912 6.293 1.00 93.12 88 PHE A N 1
ATOM 688 C CA . PHE A 1 88 ? -0.773 -10.303 7.494 1.00 93.12 88 PHE A CA 1
ATOM 689 C C . PHE A 1 88 ? -2.196 -9.793 7.285 1.00 93.12 88 PHE A C 1
ATOM 691 O O . PHE A 1 88 ? -3.034 -9.916 8.176 1.00 93.12 88 PHE A O 1
ATOM 698 N N . LEU A 1 89 ? -2.510 -9.278 6.096 1.00 94.19 89 LEU A N 1
ATOM 699 C CA . LEU A 1 89 ? -3.882 -8.926 5.747 1.00 94.19 89 LEU A CA 1
ATOM 700 C C . LEU A 1 89 ? -4.786 -10.170 5.735 1.00 94.19 89 LEU A C 1
ATOM 702 O O . LEU A 1 89 ? -5.872 -10.136 6.311 1.00 94.19 89 LEU A O 1
ATOM 706 N N . GLN A 1 90 ? -4.326 -11.281 5.147 1.00 93.44 90 GLN A N 1
ATOM 707 C CA . GLN A 1 90 ? -5.063 -12.553 5.148 1.00 93.44 90 GLN A CA 1
ATOM 708 C C . GLN A 1 90 ? -5.298 -13.097 6.566 1.00 93.44 90 GLN A C 1
ATOM 710 O O . GLN A 1 90 ? -6.359 -13.661 6.829 1.00 93.44 90 GLN A O 1
ATOM 715 N N . SER A 1 91 ? -4.350 -12.901 7.489 1.00 93.75 91 SER A N 1
ATOM 716 C CA . SER A 1 91 ? -4.481 -13.301 8.897 1.00 93.75 91 SER A CA 1
ATOM 717 C C . SER A 1 91 ? -5.190 -12.269 9.789 1.00 93.75 91 SER A C 1
ATOM 719 O O . SER A 1 91 ? -5.283 -12.483 10.996 1.00 93.75 91 SER A O 1
ATOM 721 N N . GLN A 1 92 ? -5.706 -11.167 9.223 1.00 92.75 92 GLN A N 1
ATOM 722 C CA . GLN A 1 92 ? -6.348 -10.052 9.943 1.00 92.75 92 GLN A CA 1
ATOM 723 C C . GLN A 1 92 ? -5.435 -9.347 10.968 1.00 92.75 92 GLN A C 1
ATOM 725 O O . GLN A 1 92 ? -5.904 -8.695 11.901 1.00 92.75 92 GLN A O 1
ATOM 730 N N . GLN A 1 93 ? -4.116 -9.433 10.792 1.00 91.81 93 GLN A N 1
ATOM 731 C CA . GLN A 1 93 ? -3.125 -8.739 11.616 1.00 91.81 93 GLN A CA 1
ATOM 732 C C . GLN A 1 93 ? -2.812 -7.355 11.025 1.00 91.81 93 GLN A C 1
ATOM 734 O O . GLN A 1 93 ? -1.734 -7.108 10.484 1.00 91.81 93 GLN A O 1
ATOM 739 N N . PHE A 1 94 ? -3.776 -6.435 11.115 1.00 94.38 94 PHE A N 1
ATOM 740 C CA . PHE A 1 94 ? -3.724 -5.149 10.404 1.00 94.38 94 PHE A CA 1
ATOM 741 C C . PHE A 1 94 ? -2.580 -4.225 10.841 1.00 94.38 94 PHE A C 1
ATOM 743 O O . PHE A 1 94 ? -1.927 -3.631 9.988 1.00 94.38 94 PHE A O 1
ATOM 750 N N . GLU A 1 95 ? -2.295 -4.128 12.142 1.00 91.25 95 GLU A N 1
ATOM 751 C CA . GLU A 1 95 ? -1.201 -3.282 12.655 1.00 91.25 95 GLU A CA 1
ATOM 752 C C . GLU A 1 95 ? 0.163 -3.716 12.106 1.00 91.25 95 GLU A C 1
ATOM 754 O O . GLU A 1 95 ? 0.991 -2.887 11.728 1.00 91.25 95 GLU A O 1
ATOM 759 N N . LEU A 1 96 ? 0.371 -5.031 11.995 1.00 89.94 96 LEU A N 1
ATOM 760 C CA . LEU A 1 96 ? 1.593 -5.596 11.432 1.00 89.94 96 LEU A CA 1
ATOM 761 C C . LEU A 1 96 ? 1.656 -5.406 9.919 1.00 89.94 96 LEU A C 1
ATOM 763 O O . LEU A 1 96 ? 2.705 -5.071 9.377 1.00 89.94 96 LEU A O 1
ATOM 767 N N . ALA A 1 97 ? 0.531 -5.561 9.221 1.00 92.81 97 ALA A N 1
ATOM 768 C CA . ALA A 1 97 ? 0.469 -5.262 7.794 1.00 92.81 97 ALA A CA 1
ATOM 769 C C . ALA A 1 97 ? 0.845 -3.793 7.517 1.00 92.81 97 ALA A C 1
ATOM 771 O O . ALA A 1 97 ? 1.645 -3.511 6.623 1.00 92.81 97 ALA A O 1
ATOM 772 N N . LEU A 1 98 ? 0.327 -2.857 8.321 1.00 92.12 98 LEU A N 1
ATOM 773 C CA . LEU A 1 98 ? 0.639 -1.432 8.206 1.00 92.12 98 LEU A CA 1
ATOM 774 C C . LEU A 1 98 ? 2.108 -1.131 8.522 1.00 92.12 98 LEU A C 1
ATOM 776 O O . LEU A 1 98 ? 2.736 -0.383 7.772 1.00 92.12 98 LEU A O 1
ATOM 780 N N . SER A 1 99 ? 2.681 -1.719 9.576 1.00 88.75 99 SER A N 1
ATOM 781 C CA . SER A 1 99 ? 4.086 -1.490 9.941 1.00 88.75 99 SER A CA 1
ATOM 782 C C . SER A 1 99 ? 5.059 -1.995 8.869 1.00 88.75 99 SER A C 1
ATOM 784 O O . SER A 1 99 ? 6.026 -1.304 8.541 1.00 88.75 99 SER A O 1
ATOM 786 N N . VAL A 1 100 ? 4.759 -3.132 8.237 1.00 89.19 100 VAL A N 1
ATOM 787 C CA . VAL A 1 100 ? 5.518 -3.646 7.088 1.00 89.19 100 VAL A CA 1
ATOM 788 C C . VAL A 1 100 ? 5.379 -2.718 5.886 1.00 89.19 100 VAL A C 1
ATOM 790 O O . VAL A 1 100 ? 6.380 -2.359 5.266 1.00 89.19 100 VAL A O 1
ATOM 793 N N . CYS A 1 101 ? 4.165 -2.258 5.567 1.00 90.50 101 CYS A N 1
ATOM 794 C CA . CYS A 1 101 ? 3.978 -1.269 4.507 1.00 90.50 101 CYS A CA 1
ATOM 795 C C . CYS A 1 101 ? 4.764 0.019 4.786 1.00 90.50 101 CYS A C 1
ATOM 797 O O . CYS A 1 101 ? 5.340 0.586 3.858 1.00 90.50 101 CYS A O 1
ATOM 799 N N . HIS A 1 102 ? 4.863 0.439 6.052 1.00 89.38 102 HIS A N 1
ATOM 800 C CA . HIS A 1 102 ? 5.646 1.599 6.475 1.00 89.38 102 HIS A CA 1
ATOM 801 C C . HIS A 1 102 ? 7.149 1.465 6.256 1.00 89.38 102 HIS A C 1
ATOM 803 O O . HIS A 1 102 ? 7.835 2.488 6.221 1.00 89.38 102 HIS A O 1
ATOM 809 N N . PHE A 1 103 ? 7.674 0.260 6.039 1.00 85.31 103 PHE A N 1
ATOM 810 C CA . PHE A 1 103 ? 9.053 0.073 5.597 1.00 85.31 103 PHE A CA 1
ATOM 811 C C . PHE A 1 103 ? 9.278 0.586 4.166 1.00 85.31 103 PHE A C 1
ATOM 813 O O . PHE A 1 103 ? 10.326 1.158 3.868 1.00 85.31 103 PHE A O 1
ATOM 820 N N . VAL A 1 104 ? 8.277 0.440 3.294 1.00 87.12 104 VAL A N 1
ATOM 821 C CA . VAL A 1 104 ? 8.351 0.835 1.878 1.00 87.12 104 VAL A CA 1
ATOM 822 C C . VAL A 1 104 ? 7.787 2.245 1.658 1.00 87.12 104 VAL A C 1
ATOM 824 O O . VAL A 1 104 ? 8.403 3.072 0.973 1.00 87.12 104 VAL A O 1
ATOM 827 N N . LEU A 1 105 ? 6.627 2.522 2.262 1.00 88.56 105 LEU A N 1
ATOM 828 C CA . LEU A 1 105 ? 5.814 3.723 2.088 1.00 88.56 105 LEU A CA 1
ATOM 829 C C . LEU A 1 105 ? 5.402 4.306 3.444 1.00 88.56 105 LEU A C 1
ATOM 831 O O . LEU A 1 105 ? 4.602 3.722 4.173 1.00 88.56 105 LEU A O 1
ATOM 835 N N . ASP A 1 106 ? 5.864 5.515 3.743 1.00 88.44 106 ASP A N 1
ATOM 836 C CA . ASP A 1 106 ? 5.521 6.211 4.980 1.00 88.44 106 ASP A CA 1
ATOM 837 C C . ASP A 1 106 ? 4.815 7.544 4.692 1.00 88.44 106 ASP A C 1
ATOM 839 O O . ASP A 1 106 ? 5.463 8.567 4.448 1.00 88.44 106 ASP A O 1
ATOM 843 N N . PRO A 1 107 ? 3.471 7.562 4.700 1.00 85.25 107 PRO A N 1
ATOM 844 C CA . PRO A 1 107 ? 2.718 8.782 4.437 1.00 85.25 107 PRO A CA 1
ATOM 845 C C . PRO A 1 107 ? 2.817 9.812 5.572 1.00 85.25 107 PRO A C 1
ATOM 847 O O . PRO A 1 107 ? 2.586 11.002 5.338 1.00 85.25 107 PRO A O 1
ATOM 850 N N . ALA A 1 108 ? 3.148 9.369 6.789 1.00 83.00 108 ALA A N 1
ATOM 851 C CA . ALA A 1 108 ? 3.209 10.199 7.987 1.00 83.00 108 ALA A CA 1
ATOM 852 C C . ALA A 1 108 ? 4.617 10.753 8.258 1.00 83.00 108 ALA A C 1
ATOM 854 O O . ALA A 1 108 ? 4.788 11.548 9.182 1.00 83.00 108 ALA A O 1
ATOM 855 N N . ALA A 1 109 ? 5.611 10.382 7.443 1.00 81.56 109 ALA A N 1
ATOM 856 C CA . ALA A 1 109 ? 6.991 10.810 7.608 1.00 81.56 109 ALA A CA 1
ATOM 857 C C . ALA A 1 109 ? 7.109 12.351 7.683 1.00 81.56 109 ALA A C 1
ATOM 859 O O . ALA A 1 109 ? 6.734 13.049 6.725 1.00 81.56 109 ALA A O 1
ATOM 860 N N . PRO A 1 110 ? 7.645 12.911 8.785 1.00 74.00 110 PRO A N 1
ATOM 861 C CA . PRO A 1 110 ? 7.856 14.346 8.921 1.00 74.00 110 PRO A CA 1
ATO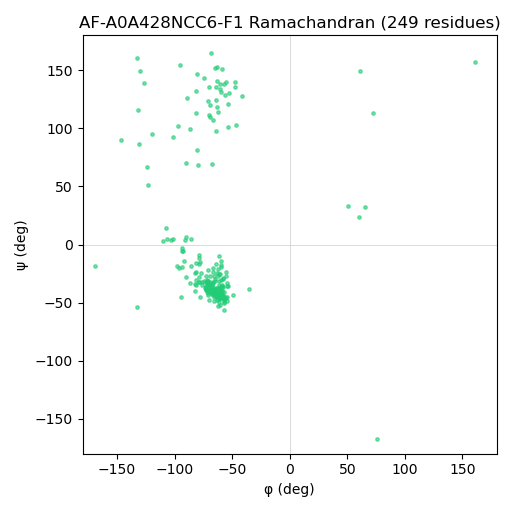M 862 C C . PRO A 1 110 ? 9.055 14.798 8.074 1.00 74.00 110 PRO A C 1
ATOM 864 O O . PRO A 1 110 ? 10.065 14.104 7.975 1.00 74.00 110 PRO A O 1
ATOM 867 N N . GLY A 1 111 ? 8.983 15.984 7.463 1.00 70.88 111 GLY A N 1
ATOM 868 C CA . GLY A 1 111 ? 10.151 16.572 6.799 1.00 70.88 111 GLY A CA 1
ATOM 869 C C . GLY A 1 111 ? 9.844 17.661 5.774 1.00 70.88 111 GLY A C 1
ATOM 870 O O . GLY A 1 111 ? 8.763 17.707 5.198 1.00 70.88 111 GLY A O 1
ATOM 871 N N . ARG A 1 1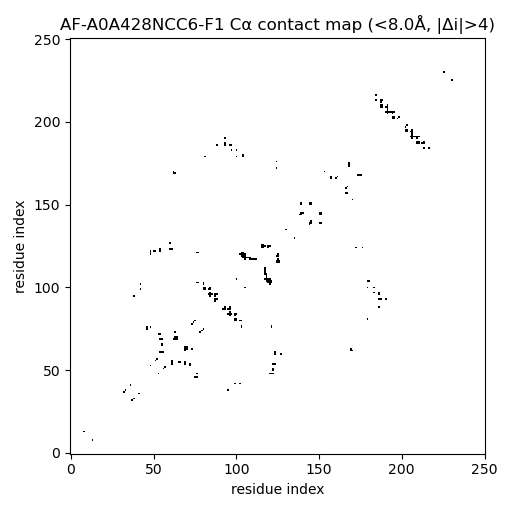12 ? 10.845 18.517 5.520 1.00 65.81 112 ARG A N 1
ATOM 872 C CA . ARG A 1 112 ? 10.815 19.600 4.512 1.00 65.81 112 ARG A CA 1
ATOM 873 C C . ARG A 1 112 ? 11.339 19.180 3.125 1.00 65.81 112 ARG A C 1
ATOM 875 O O . ARG A 1 112 ? 11.473 20.021 2.245 1.00 65.81 112 ARG A O 1
ATOM 882 N N . LYS A 1 113 ? 11.691 17.901 2.935 1.00 69.00 113 LYS A N 1
ATOM 883 C CA . LYS A 1 113 ? 12.189 17.369 1.651 1.00 69.00 113 LYS A CA 1
ATOM 884 C C . LYS A 1 113 ? 11.078 17.358 0.591 1.00 69.00 113 LYS A C 1
ATOM 886 O O . LYS A 1 113 ? 9.897 17.438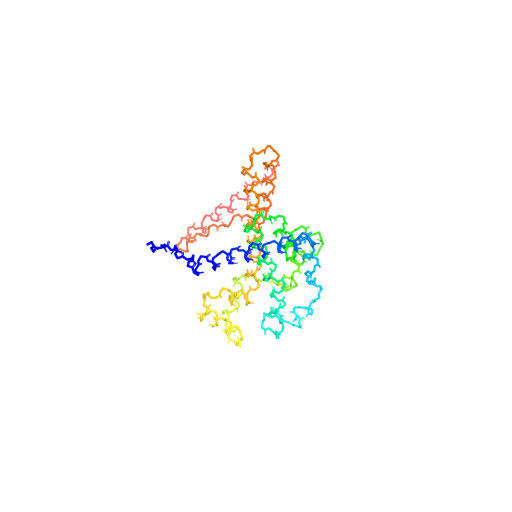 0.929 1.00 69.00 113 LYS A O 1
ATOM 891 N N . SER A 1 114 ? 11.465 17.202 -0.681 1.00 71.19 114 SER A N 1
ATOM 892 C CA . SER A 1 114 ? 10.523 16.982 -1.788 1.00 71.19 114 SER A CA 1
ATOM 893 C C . SER A 1 114 ? 9.505 15.891 -1.432 1.00 71.19 114 SER A C 1
ATOM 895 O O . SER A 1 114 ? 9.855 14.880 -0.817 1.00 71.19 114 SER A O 1
ATOM 897 N N . TYR A 1 115 ? 8.240 16.105 -1.811 1.00 70.94 115 TYR A N 1
ATOM 898 C CA . TYR A 1 115 ? 7.096 15.266 -1.428 1.00 70.94 115 TYR A CA 1
ATOM 899 C C . TYR A 1 115 ? 7.348 13.765 -1.656 1.00 70.94 115 TYR A C 1
ATOM 901 O O . TYR A 1 115 ? 7.053 12.958 -0.777 1.00 70.94 115 TYR A O 1
ATOM 909 N N . LEU A 1 116 ? 7.944 13.393 -2.796 1.00 72.50 116 LEU A N 1
ATOM 910 C CA . LEU A 1 116 ? 8.232 11.993 -3.131 1.00 72.50 116 LEU A CA 1
ATOM 911 C C . LEU A 1 116 ? 9.343 11.404 -2.258 1.00 72.50 116 LEU A C 1
ATOM 913 O O . LEU A 1 116 ? 9.160 10.338 -1.679 1.00 72.50 116 LEU A O 1
ATOM 917 N N . SER A 1 117 ? 10.457 12.117 -2.093 1.00 75.88 117 SER A N 1
ATOM 918 C CA . SER A 1 117 ? 11.601 11.650 -1.302 1.00 75.88 117 SER A CA 1
ATOM 919 C C . SER A 1 117 ? 11.295 11.527 0.195 1.00 75.88 117 SER A C 1
ATOM 921 O O . SER A 1 117 ? 12.023 10.844 0.913 1.00 75.88 117 SER A O 1
ATOM 923 N N . ARG A 1 118 ? 10.251 12.220 0.673 1.00 82.81 118 ARG A N 1
ATOM 924 C CA . ARG A 1 118 ? 9.748 12.126 2.050 1.00 82.81 118 ARG A CA 1
ATOM 925 C C . ARG A 1 118 ? 8.905 10.874 2.271 1.00 82.81 118 ARG A C 1
ATOM 927 O O . ARG A 1 118 ? 9.069 10.217 3.289 1.00 82.81 118 ARG A O 1
ATOM 934 N N . ILE A 1 119 ? 8.002 10.585 1.339 1.00 85.81 119 ILE A N 1
ATOM 935 C CA . ILE A 1 119 ? 6.987 9.535 1.486 1.00 85.81 119 ILE A CA 1
ATOM 936 C C . ILE A 1 119 ? 7.552 8.153 1.149 1.00 85.81 119 ILE A C 1
ATOM 938 O O . ILE A 1 119 ? 7.252 7.163 1.815 1.00 85.81 119 ILE A O 1
ATOM 942 N N . TRP A 1 120 ? 8.384 8.076 0.113 1.00 86.00 120 TRP A N 1
ATOM 943 C CA . TRP A 1 120 ? 8.967 6.821 -0.337 1.00 86.00 120 TRP A CA 1
ATOM 944 C C . TRP A 1 120 ? 10.282 6.560 0.378 1.00 86.00 120 TRP A C 1
ATOM 946 O O . TRP A 1 120 ? 11.190 7.388 0.335 1.00 86.00 120 TRP A O 1
ATOM 956 N N . LYS A 1 121 ? 10.411 5.390 1.008 1.00 82.25 121 LYS A N 1
ATOM 957 C CA . LYS A 1 121 ? 11.673 4.956 1.626 1.00 82.25 121 LYS A CA 1
ATOM 958 C C . LYS A 1 121 ? 12.577 4.251 0.617 1.00 82.25 121 LYS A C 1
ATOM 960 O O . LYS A 1 121 ? 13.791 4.459 0.661 1.00 82.25 121 LYS A O 1
ATOM 965 N N . LEU A 1 122 ? 11.983 3.532 -0.340 1.00 77.88 122 LEU A N 1
ATOM 966 C CA . LEU A 1 122 ? 12.684 2.872 -1.442 1.00 77.88 122 LEU A CA 1
ATOM 967 C C . LEU A 1 122 ? 13.375 3.903 -2.350 1.00 77.88 122 LEU A C 1
ATOM 969 O O . LEU A 1 122 ? 12.720 4.748 -2.959 1.00 77.88 122 LEU A O 1
ATOM 973 N N . LEU A 1 123 ? 14.702 3.829 -2.444 1.00 71.62 123 LEU A N 1
ATOM 974 C CA . LEU A 1 123 ? 15.539 4.767 -3.203 1.00 71.62 123 LEU A CA 1
ATOM 975 C C . LEU A 1 123 ? 15.146 4.929 -4.684 1.00 71.62 123 LEU A C 1
ATOM 977 O O . LEU A 1 123 ? 14.943 6.075 -5.082 1.00 71.62 123 LEU A O 1
ATOM 981 N N . PRO A 1 124 ? 14.930 3.862 -5.485 1.00 72.06 124 PRO A N 1
ATOM 982 C CA . PRO A 1 124 ? 14.521 4.006 -6.884 1.00 72.06 124 PRO A CA 1
ATOM 983 C C . PRO A 1 124 ? 13.198 4.754 -7.064 1.00 72.06 124 PRO A C 1
ATOM 985 O O . PRO A 1 124 ? 12.927 5.215 -8.163 1.00 72.06 124 PRO A O 1
ATOM 988 N N . PHE A 1 125 ? 12.374 4.897 -6.019 1.00 76.88 125 PHE A N 1
ATOM 989 C CA . PHE A 1 125 ? 11.116 5.645 -6.078 1.00 76.88 125 PHE A CA 1
ATOM 990 C C . PHE A 1 125 ? 11.248 7.118 -5.676 1.00 76.88 125 PHE A C 1
ATOM 992 O O . PHE A 1 125 ? 10.342 7.906 -5.951 1.00 76.88 125 PHE A O 1
ATOM 999 N N . LYS A 1 126 ? 12.360 7.512 -5.044 1.00 76.19 126 LYS A N 1
ATOM 1000 C CA . LYS A 1 126 ? 12.596 8.902 -4.620 1.00 76.19 126 LYS A CA 1
ATOM 1001 C C . LYS A 1 126 ? 12.972 9.811 -5.785 1.00 76.19 126 LYS A C 1
ATOM 1003 O O . LYS A 1 126 ? 12.599 10.983 -5.759 1.00 76.19 126 LYS A O 1
ATOM 1008 N N . ASP A 1 127 ? 13.663 9.249 -6.773 1.00 68.38 127 ASP A N 1
ATOM 1009 C CA . ASP A 1 127 ? 14.283 9.984 -7.880 1.00 68.38 127 ASP A CA 1
ATOM 1010 C C . ASP A 1 127 ? 13.463 9.917 -9.178 1.00 68.38 127 ASP A C 1
ATOM 1012 O O . ASP A 1 127 ? 13.883 10.432 -10.214 1.00 68.38 127 ASP A O 1
ATOM 1016 N N . ILE A 1 128 ? 12.271 9.307 -9.141 1.00 66.19 128 ILE A N 1
ATOM 1017 C CA . ILE A 1 128 ? 11.390 9.231 -10.309 1.00 66.19 128 ILE A CA 1
ATOM 1018 C C . ILE A 1 128 ? 10.919 10.642 -10.648 1.00 66.19 128 ILE A C 1
ATOM 1020 O O . ILE A 1 128 ? 10.075 11.226 -9.958 1.00 66.19 128 ILE A O 1
ATOM 1024 N N . GLN A 1 129 ? 11.459 11.181 -11.741 1.00 57.22 129 GLN A N 1
ATOM 1025 C CA . GLN A 1 129 ? 10.897 12.352 -12.396 1.00 57.22 129 GLN A CA 1
ATOM 1026 C C . GLN A 1 129 ? 9.443 12.024 -12.739 1.00 57.22 129 GLN A C 1
ATOM 1028 O O . GLN A 1 129 ? 9.152 10.957 -13.279 1.00 57.22 129 GLN A O 1
ATOM 1033 N N . ARG A 1 130 ? 8.516 12.907 -12.350 1.00 53.97 130 ARG A N 1
ATOM 1034 C CA . ARG A 1 130 ? 7.073 12.748 -12.569 1.00 53.97 130 ARG A CA 1
ATOM 1035 C C . ARG A 1 130 ? 6.753 12.844 -14.062 1.00 53.97 130 ARG A C 1
ATOM 1037 O O . ARG A 1 130 ? 6.146 13.817 -14.486 1.00 53.97 130 ARG A O 1
ATOM 1044 N N . MET A 1 131 ? 7.157 11.863 -14.855 1.00 53.00 131 MET A N 1
ATOM 1045 C CA . MET A 1 131 ? 6.654 11.735 -16.208 1.00 53.00 131 MET A CA 1
ATOM 1046 C C . MET A 1 131 ? 5.298 11.037 -16.098 1.00 53.00 131 MET A C 1
ATOM 1048 O O . MET A 1 131 ? 5.236 9.900 -15.609 1.00 53.00 131 MET A O 1
ATOM 1052 N N . PRO A 1 132 ? 4.184 11.715 -16.424 1.00 55.72 132 PRO A N 1
ATOM 1053 C CA . PRO A 1 132 ? 2.899 11.045 -16.479 1.00 55.72 132 PRO A CA 1
ATOM 1054 C C . PRO A 1 132 ? 2.987 9.901 -17.494 1.00 55.72 132 PRO A C 1
ATOM 1056 O O . PRO A 1 132 ? 3.769 9.935 -18.443 1.00 55.72 132 PRO A O 1
ATOM 1059 N N . LEU A 1 133 ? 2.194 8.851 -17.267 1.00 56.28 133 LEU A N 1
ATOM 1060 C CA . LEU A 1 133 ? 2.205 7.655 -18.114 1.00 56.28 133 LEU A CA 1
ATOM 1061 C C . LEU A 1 133 ? 2.009 8.007 -19.597 1.00 56.28 133 LEU A C 1
ATOM 1063 O O . LEU A 1 133 ? 2.591 7.360 -20.458 1.00 56.28 133 LEU A O 1
ATOM 1067 N N . GLU A 1 134 ? 1.196 9.024 -19.864 1.00 59.56 134 GLU A N 1
ATOM 1068 C CA . GLU A 1 134 ? 0.934 9.562 -21.196 1.00 59.56 134 GLU A CA 1
ATOM 1069 C C . GLU A 1 134 ? 2.215 10.092 -21.838 1.00 59.56 134 GLU A C 1
ATOM 1071 O O . GLU A 1 134 ? 2.572 9.615 -22.907 1.00 59.56 134 GLU A O 1
ATOM 1076 N N . ASP A 1 135 ? 2.963 10.963 -21.161 1.00 59.53 135 ASP A N 1
ATOM 1077 C CA . ASP A 1 135 ? 4.211 11.530 -21.687 1.00 59.53 135 ASP A CA 1
ATOM 1078 C C . ASP A 1 135 ? 5.291 10.466 -21.888 1.00 59.53 135 ASP A C 1
ATOM 1080 O O . ASP A 1 135 ? 5.985 10.498 -22.895 1.00 59.53 135 ASP A O 1
ATOM 1084 N N . TYR A 1 136 ? 5.386 9.473 -20.998 1.00 61.94 136 TYR A N 1
ATOM 1085 C CA . TYR A 1 136 ? 6.305 8.343 -21.180 1.00 61.94 136 TYR A CA 1
ATOM 1086 C C . TYR A 1 136 ? 5.924 7.477 -22.392 1.00 61.94 136 TYR A C 1
ATOM 1088 O O . TYR A 1 136 ? 6.785 7.049 -23.158 1.00 61.94 136 TYR A O 1
ATOM 1096 N N . LEU A 1 137 ? 4.628 7.208 -22.592 1.00 60.78 137 LEU A N 1
ATOM 1097 C CA . LEU A 1 137 ? 4.152 6.468 -23.764 1.00 60.78 137 LEU A CA 1
ATOM 1098 C C . LEU A 1 137 ? 4.344 7.280 -25.048 1.00 60.78 137 LEU A C 1
ATOM 1100 O O . LEU A 1 137 ? 4.748 6.721 -26.062 1.00 60.78 137 LEU A O 1
ATOM 1104 N N . LEU A 1 138 ? 4.079 8.584 -25.009 1.00 64.00 138 LEU A N 1
ATOM 1105 C CA . LEU A 1 138 ? 4.276 9.493 -26.133 1.00 64.00 138 LEU A CA 1
ATOM 1106 C C . LEU A 1 138 ? 5.761 9.641 -26.473 1.00 64.00 138 LEU A C 1
ATOM 1108 O O . LEU A 1 138 ? 6.111 9.630 -27.649 1.00 64.00 138 LEU A O 1
ATOM 1112 N N . GLU A 1 139 ? 6.641 9.696 -25.477 1.00 64.50 139 GLU A N 1
ATOM 1113 C CA . GLU A 1 139 ? 8.090 9.670 -25.671 1.00 64.50 139 GLU A CA 1
ATOM 1114 C C . GLU A 1 139 ? 8.549 8.329 -26.256 1.00 64.50 139 GLU A C 1
ATOM 1116 O O . GLU A 1 139 ? 9.326 8.313 -27.208 1.00 64.50 139 GLU A O 1
ATOM 1121 N N . ALA A 1 140 ? 8.009 7.204 -25.775 1.00 57.75 140 ALA A N 1
ATOM 1122 C CA . ALA A 1 140 ? 8.302 5.877 -26.316 1.00 57.75 140 ALA A CA 1
ATOM 1123 C C . ALA A 1 140 ? 7.797 5.675 -27.760 1.00 57.75 140 ALA A C 1
ATOM 1125 O O . ALA A 1 140 ? 8.364 4.870 -28.494 1.00 57.75 140 ALA A O 1
ATOM 1126 N N . ILE A 1 141 ? 6.745 6.390 -28.175 1.00 57.31 141 ILE A N 1
ATOM 1127 C CA . ILE A 1 141 ? 6.161 6.325 -29.528 1.00 57.31 141 ILE A CA 1
ATOM 1128 C C . ILE A 1 141 ? 6.746 7.408 -30.455 1.00 57.31 141 ILE A C 1
ATOM 1130 O O . ILE A 1 141 ? 6.662 7.288 -31.678 1.00 57.31 141 ILE A O 1
ATOM 1134 N N . SER A 1 142 ? 7.353 8.460 -29.898 1.00 63.97 142 SER A N 1
ATOM 1135 C CA . SER A 1 142 ? 7.938 9.565 -30.657 1.00 63.97 142 SER A CA 1
ATOM 1136 C C . SER A 1 142 ? 8.995 9.056 -31.647 1.00 63.97 142 SER A C 1
ATOM 1138 O O . SER A 1 142 ? 9.831 8.226 -31.280 1.00 63.97 142 SER A O 1
ATOM 1140 N N . PRO A 1 143 ? 9.039 9.575 -32.891 1.00 57.88 143 PRO A N 1
ATOM 1141 C CA . PRO A 1 143 ? 9.982 9.119 -33.915 1.00 57.88 143 PRO A CA 1
ATOM 1142 C C . PRO A 1 143 ? 11.455 9.278 -33.510 1.00 57.88 143 PRO A C 1
ATOM 1144 O O . PRO A 1 143 ? 12.317 8.587 -34.040 1.00 57.88 143 PRO A O 1
ATOM 1147 N N . LYS A 1 144 ? 11.754 10.137 -32.526 1.00 57.62 144 LYS A N 1
ATOM 1148 C CA . LYS A 1 144 ? 13.096 10.301 -31.946 1.00 57.62 144 LYS A CA 1
ATOM 1149 C C . LYS A 1 144 ? 13.543 9.083 -31.115 1.00 57.62 144 LYS A C 1
ATOM 1151 O O . LYS A 1 144 ? 14.736 8.820 -31.022 1.00 57.62 144 LYS A O 1
ATOM 1156 N N . SER A 1 145 ? 12.589 8.336 -30.554 1.00 53.38 145 SER A N 1
ATOM 1157 C CA . SER A 1 145 ? 12.793 7.118 -29.757 1.00 53.38 145 SER A CA 1
ATOM 1158 C C . SER A 1 145 ? 12.911 5.851 -30.613 1.00 53.38 145 SER A C 1
ATOM 1160 O O . SER A 1 145 ? 13.494 4.865 -30.176 1.00 53.38 145 SER A O 1
ATOM 1162 N N . LEU A 1 146 ? 12.466 5.883 -31.877 1.00 53.25 146 LEU A N 1
ATOM 1163 C CA . LEU A 1 146 ? 12.652 4.768 -32.822 1.00 53.25 146 LEU A CA 1
ATOM 1164 C C . LEU A 1 146 ? 14.133 4.466 -33.118 1.00 53.25 146 LEU A C 1
ATOM 1166 O O . LEU A 1 146 ? 14.454 3.348 -33.510 1.00 53.25 146 LEU A O 1
ATOM 1170 N N . ASN A 1 147 ? 15.036 5.425 -32.881 1.00 56.25 147 ASN A N 1
ATOM 1171 C CA . ASN A 1 147 ? 16.485 5.214 -32.962 1.00 56.25 147 ASN A CA 1
ATOM 1172 C C . ASN A 1 147 ? 17.071 4.570 -31.688 1.00 56.25 147 ASN A C 1
ATOM 1174 O O . ASN A 1 147 ? 18.186 4.050 -31.724 1.00 56.25 147 ASN A O 1
ATOM 1178 N N . ASN A 1 148 ? 16.337 4.573 -30.568 1.00 63.22 148 ASN A N 1
ATOM 1179 C CA . ASN A 1 148 ? 16.752 3.938 -29.320 1.00 63.22 148 ASN A CA 1
ATOM 1180 C C . ASN A 1 148 ? 16.328 2.466 -29.331 1.00 63.22 148 ASN A C 1
ATOM 1182 O O . ASN A 1 148 ? 15.185 2.122 -29.023 1.00 63.22 148 ASN A O 1
ATOM 1186 N N . SER A 1 149 ? 17.277 1.582 -29.652 1.00 64.56 149 SER A N 1
ATOM 1187 C CA . SER A 1 149 ? 17.020 0.138 -29.755 1.00 64.56 149 SER A CA 1
ATOM 1188 C C . SER A 1 149 ? 16.401 -0.473 -28.488 1.00 64.56 149 SER A C 1
ATOM 1190 O O . SER A 1 149 ? 15.653 -1.442 -28.581 1.00 64.56 149 SER A O 1
ATOM 1192 N N . ASP A 1 150 ? 16.645 0.108 -27.311 1.00 68.56 150 ASP A N 1
ATOM 1193 C CA . ASP A 1 150 ? 16.199 -0.452 -26.033 1.00 68.56 150 ASP A CA 1
ATOM 1194 C C . ASP A 1 150 ? 14.737 -0.135 -25.701 1.00 68.56 150 ASP A C 1
ATOM 1196 O O . ASP A 1 150 ? 14.028 -0.999 -25.185 1.00 68.56 150 ASP A O 1
ATOM 1200 N N . ALA A 1 151 ? 14.234 1.048 -26.069 1.00 68.75 151 ALA A N 1
ATOM 1201 C CA . ALA A 1 151 ? 12.818 1.380 -25.898 1.00 68.75 151 ALA A CA 1
ATOM 1202 C C . ALA A 1 151 ? 11.934 0.487 -26.783 1.00 68.75 151 ALA A C 1
ATOM 1204 O O . ALA A 1 151 ? 10.903 -0.023 -26.337 1.00 68.75 151 ALA A O 1
ATOM 1205 N N . VAL A 1 152 ? 12.381 0.232 -28.018 1.00 72.69 152 VAL A N 1
ATOM 1206 C CA . VAL A 1 152 ? 11.709 -0.688 -28.943 1.00 72.69 152 VAL A CA 1
ATOM 1207 C C . VAL A 1 152 ? 11.707 -2.112 -28.383 1.00 72.69 152 VAL A C 1
ATOM 1209 O O . VAL A 1 152 ? 10.641 -2.725 -28.363 1.00 72.69 152 VAL A O 1
ATOM 1212 N N . LYS A 1 153 ? 12.840 -2.606 -27.853 1.00 78.06 153 LYS A N 1
ATOM 1213 C CA . LYS A 1 153 ? 12.928 -3.930 -27.200 1.00 78.06 153 LYS A CA 1
ATOM 1214 C C . LYS A 1 153 ? 11.938 -4.072 -26.043 1.00 78.06 153 LYS A C 1
ATOM 1216 O O . LYS A 1 153 ? 11.186 -5.038 -25.996 1.00 78.06 153 LYS A O 1
ATOM 1221 N N . ILE A 1 154 ? 11.870 -3.079 -25.154 1.00 76.12 154 ILE A N 1
ATOM 1222 C CA . ILE A 1 154 ? 10.935 -3.081 -24.018 1.00 76.12 154 ILE A CA 1
ATOM 1223 C C . ILE A 1 154 ? 9.482 -3.204 -24.508 1.00 76.12 154 ILE A C 1
ATOM 1225 O O . ILE A 1 154 ? 8.712 -4.017 -23.996 1.00 76.12 154 ILE A O 1
ATOM 1229 N N . VAL A 1 155 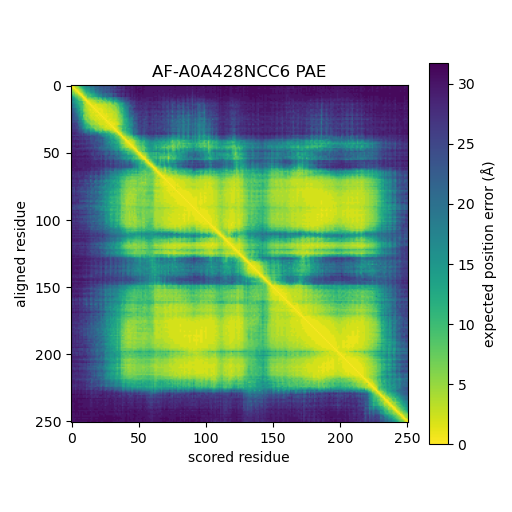? 9.100 -2.432 -25.531 1.00 79.00 155 VAL A N 1
ATOM 1230 C CA . VAL A 1 155 ? 7.742 -2.478 -26.096 1.00 79.00 155 VAL A CA 1
ATOM 1231 C C . VAL A 1 155 ? 7.463 -3.810 -26.800 1.00 79.00 155 VAL A C 1
ATOM 1233 O O . VAL A 1 155 ? 6.353 -4.334 -26.678 1.00 79.00 155 VAL A O 1
ATOM 1236 N N . THR A 1 156 ? 8.428 -4.378 -27.530 1.00 82.81 156 THR A N 1
ATOM 1237 C CA . THR A 1 156 ? 8.266 -5.697 -28.163 1.00 82.81 156 THR A CA 1
ATOM 1238 C C . THR A 1 156 ? 8.145 -6.810 -27.131 1.00 82.81 156 THR A C 1
ATOM 1240 O O . THR A 1 156 ? 7.280 -7.671 -27.276 1.00 82.81 156 THR A O 1
ATOM 1243 N N . ASP A 1 157 ? 8.920 -6.752 -26.049 1.00 82.56 157 ASP A N 1
ATOM 1244 C CA . ASP A 1 157 ? 8.873 -7.735 -24.966 1.00 82.56 157 ASP A CA 1
ATOM 1245 C C . ASP A 1 157 ? 7.508 -7.727 -24.272 1.00 82.56 157 ASP A C 1
ATOM 1247 O O . ASP A 1 157 ? 6.932 -8.785 -24.013 1.00 82.56 157 ASP A O 1
ATOM 1251 N N . TRP A 1 158 ? 6.939 -6.539 -24.035 1.00 83.56 158 TRP A N 1
ATOM 1252 C CA . TRP A 1 158 ? 5.575 -6.406 -23.518 1.00 83.56 158 TRP A CA 1
ATOM 1253 C C . TRP A 1 158 ? 4.528 -6.973 -24.472 1.00 83.56 158 TRP A C 1
ATOM 1255 O O . TRP A 1 158 ? 3.590 -7.622 -24.021 1.00 83.56 158 TRP A O 1
ATOM 1265 N N . ARG A 1 159 ? 4.655 -6.708 -25.781 1.00 82.94 159 ARG A N 1
ATOM 1266 C CA . ARG A 1 159 ? 3.709 -7.215 -26.789 1.00 82.94 159 ARG A CA 1
ATOM 1267 C C . ARG A 1 159 ? 3.723 -8.737 -26.849 1.00 82.94 159 ARG A C 1
ATOM 1269 O O . ARG A 1 159 ? 2.657 -9.337 -26.941 1.00 82.94 159 ARG A O 1
ATOM 1276 N N . ASN A 1 160 ? 4.906 -9.337 -26.753 1.00 89.62 160 ASN A N 1
ATOM 1277 C CA . ASN A 1 160 ? 5.068 -10.787 -26.768 1.00 89.62 160 ASN A CA 1
ATOM 1278 C C . ASN A 1 160 ? 4.571 -11.432 -25.461 1.00 89.62 160 ASN A C 1
ATOM 1280 O O . ASN A 1 160 ? 4.009 -12.521 -25.500 1.00 89.62 160 ASN A O 1
ATOM 1284 N N . ASN A 1 161 ? 4.714 -10.743 -24.320 1.00 88.88 161 ASN A N 1
ATOM 1285 C CA . ASN A 1 161 ? 4.386 -11.263 -22.987 1.00 88.88 161 ASN A CA 1
ATOM 1286 C C . ASN A 1 161 ? 3.371 -10.386 -22.229 1.00 88.88 161 ASN A C 1
ATOM 1288 O O . ASN A 1 161 ? 3.581 -10.021 -21.069 1.00 88.88 161 ASN A O 1
ATOM 1292 N N . ALA A 1 162 ? 2.245 -10.052 -22.865 1.00 82.00 162 ALA A N 1
ATOM 1293 C CA . ALA A 1 162 ? 1.273 -9.097 -22.317 1.00 82.00 162 ALA A CA 1
ATOM 1294 C C . ALA A 1 162 ? 0.634 -9.537 -20.983 1.00 82.00 162 ALA A C 1
ATOM 1296 O O . ALA A 1 162 ? 0.249 -8.696 -20.171 1.00 82.00 162 ALA A O 1
ATOM 1297 N N . PHE A 1 163 ? 0.540 -10.847 -20.736 1.00 87.38 163 PHE A N 1
ATOM 1298 C CA . PHE A 1 163 ? -0.081 -11.415 -19.534 1.00 87.38 163 PHE A CA 1
ATOM 1299 C C . PHE A 1 163 ? 0.891 -11.618 -18.365 1.00 87.38 163 PHE A C 1
ATOM 1301 O O . PHE A 1 163 ? 0.507 -12.189 -17.346 1.00 87.38 163 PHE A O 1
ATOM 1308 N N . TRP A 1 164 ? 2.140 -11.159 -18.481 1.00 86.88 164 TRP A N 1
ATOM 1309 C CA . TRP A 1 164 ? 3.126 -11.229 -17.402 1.00 86.88 164 TRP A CA 1
ATOM 1310 C C . TRP A 1 164 ? 3.263 -9.865 -16.712 1.00 86.88 164 TRP A C 1
ATOM 1312 O O . TRP A 1 164 ? 4.070 -9.031 -17.132 1.00 86.88 164 TRP A O 1
ATOM 1322 N N . PRO A 1 165 ? 2.496 -9.607 -15.633 1.00 87.06 165 PRO A N 1
ATOM 1323 C CA . PRO A 1 165 ? 2.392 -8.277 -15.038 1.00 87.06 165 PRO A CA 1
ATOM 1324 C C . PRO A 1 165 ? 3.722 -7.776 -14.471 1.00 87.06 165 PRO A C 1
ATOM 1326 O O . PRO A 1 165 ? 4.030 -6.594 -14.629 1.00 87.06 165 PRO A O 1
ATOM 1329 N N . GLN A 1 166 ? 4.543 -8.653 -13.870 1.00 82.75 166 GLN A N 1
ATOM 1330 C CA . GLN A 1 166 ? 5.884 -8.269 -13.419 1.00 82.75 166 GLN A CA 1
ATOM 1331 C C . GLN A 1 166 ? 6.714 -7.711 -14.575 1.00 82.75 166 GLN A C 1
ATOM 1333 O O . GLN A 1 166 ? 7.322 -6.663 -14.409 1.00 82.75 166 GLN A O 1
ATOM 1338 N N . LEU A 1 167 ? 6.719 -8.358 -15.743 1.00 84.06 167 LEU A N 1
ATOM 1339 C CA . LEU A 1 167 ? 7.548 -7.945 -16.878 1.00 84.06 167 LEU A CA 1
ATOM 1340 C C . LEU A 1 167 ? 7.225 -6.507 -17.312 1.00 84.06 167 LEU A C 1
ATOM 1342 O O . LEU A 1 167 ? 8.134 -5.700 -17.499 1.00 84.06 167 LEU A O 1
ATOM 1346 N N . VAL A 1 168 ? 5.939 -6.156 -17.377 1.00 82.19 168 VAL A N 1
ATOM 1347 C CA . VAL A 1 168 ? 5.492 -4.790 -17.696 1.00 82.19 168 VAL A CA 1
ATOM 1348 C C . VAL A 1 168 ? 5.812 -3.806 -16.560 1.00 82.19 168 VAL A C 1
ATOM 1350 O O . VAL A 1 168 ? 6.194 -2.658 -16.808 1.00 82.19 168 VAL A O 1
ATOM 1353 N N . ALA A 1 169 ? 5.685 -4.242 -15.304 1.00 82.25 169 ALA A N 1
ATOM 1354 C CA . ALA A 1 169 ? 5.968 -3.416 -14.132 1.00 82.25 169 ALA A CA 1
ATOM 1355 C C . ALA A 1 169 ? 7.464 -3.088 -13.973 1.00 82.25 169 ALA A C 1
ATOM 1357 O O . ALA A 1 169 ? 7.796 -1.971 -13.583 1.00 82.25 169 ALA A O 1
ATOM 1358 N N . ARG A 1 170 ? 8.373 -4.003 -14.339 1.00 77.56 170 ARG A N 1
ATOM 1359 C CA . ARG A 1 170 ? 9.838 -3.807 -14.261 1.00 77.56 170 ARG A CA 1
ATOM 1360 C C . ARG A 1 170 ? 10.312 -2.566 -14.995 1.00 77.56 170 ARG A C 1
ATOM 1362 O O . ARG A 1 170 ? 11.094 -1.780 -14.479 1.00 77.56 170 ARG A O 1
ATOM 1369 N N . SER A 1 171 ? 9.790 -2.383 -16.192 1.00 73.44 171 SER A N 1
ATOM 1370 C CA . SER A 1 171 ? 10.081 -1.244 -17.054 1.00 73.44 171 SER A CA 1
ATOM 1371 C C . SER A 1 171 ? 9.335 0.037 -16.668 1.00 73.44 171 SER A C 1
ATOM 1373 O O . SER A 1 171 ? 9.630 1.102 -17.198 1.00 73.44 171 SER A O 1
ATOM 1375 N N . ARG A 1 172 ? 8.343 -0.049 -15.773 1.00 77.69 172 ARG A N 1
ATOM 1376 C CA . ARG A 1 172 ? 7.495 1.076 -15.364 1.00 77.69 172 ARG A CA 1
ATOM 1377 C C . ARG A 1 172 ? 7.427 1.139 -13.838 1.00 77.69 172 ARG A C 1
ATOM 1379 O O . ARG A 1 172 ? 6.460 0.643 -13.257 1.00 77.69 172 ARG A O 1
ATOM 1386 N N . PRO A 1 173 ? 8.373 1.803 -13.156 1.00 77.62 173 PRO A N 1
ATOM 1387 C CA . PRO A 1 173 ? 8.406 1.809 -11.692 1.00 77.62 173 PRO A CA 1
ATOM 1388 C C . PRO A 1 173 ? 7.146 2.424 -11.057 1.00 77.62 173 PRO A C 1
ATOM 1390 O O . PRO A 1 173 ? 6.740 2.024 -9.966 1.00 77.62 173 PRO A O 1
ATOM 1393 N N . LEU A 1 174 ? 6.449 3.314 -11.776 1.00 80.56 174 LEU A N 1
ATOM 1394 C CA . LEU A 1 174 ? 5.152 3.855 -11.360 1.00 80.56 174 LEU A CA 1
ATOM 1395 C C . LEU A 1 174 ? 4.088 2.761 -11.137 1.00 80.56 174 LEU A C 1
ATOM 1397 O O . LEU A 1 174 ? 3.190 2.942 -10.314 1.00 80.56 174 LEU A O 1
ATOM 1401 N N . ALA A 1 175 ? 4.171 1.628 -11.841 1.00 85.50 175 ALA A N 1
ATOM 1402 C CA . ALA A 1 175 ? 3.265 0.499 -11.642 1.00 85.50 175 ALA A CA 1
ATOM 1403 C C . ALA A 1 175 ? 3.421 -0.102 -10.237 1.00 85.50 175 ALA A C 1
ATOM 1405 O O . ALA A 1 175 ? 2.419 -0.303 -9.549 1.00 85.50 175 ALA A O 1
ATOM 1406 N N . TYR A 1 176 ? 4.659 -0.297 -9.770 1.00 87.25 176 TYR A N 1
ATOM 1407 C CA . TYR A 1 176 ? 4.926 -0.772 -8.410 1.00 87.25 176 TYR A CA 1
ATOM 1408 C C . TYR A 1 176 ? 4.463 0.226 -7.351 1.00 87.25 176 TYR A C 1
ATOM 1410 O O . TYR A 1 176 ? 3.824 -0.168 -6.379 1.00 87.25 176 TYR A O 1
ATOM 1418 N N . MET A 1 177 ? 4.708 1.523 -7.559 1.00 86.75 177 MET A N 1
ATOM 1419 C CA . MET A 1 177 ? 4.232 2.561 -6.637 1.00 86.75 177 MET A CA 1
ATOM 1420 C C . MET A 1 177 ? 2.705 2.537 -6.501 1.00 86.75 177 MET A C 1
ATOM 1422 O O . MET A 1 177 ? 2.174 2.584 -5.392 1.00 86.75 177 MET A O 1
ATOM 1426 N N . LYS A 1 178 ? 1.987 2.424 -7.627 1.00 89.06 178 LYS A N 1
ATOM 1427 C CA . LYS A 1 178 ? 0.523 2.305 -7.631 1.00 89.06 178 LYS A CA 1
ATOM 1428 C C . LYS A 1 178 ? 0.061 1.051 -6.898 1.00 89.06 178 LYS A C 1
ATOM 1430 O O . LYS A 1 178 ? -0.858 1.146 -6.092 1.00 89.06 178 LYS A O 1
ATOM 1435 N N . TRP A 1 179 ? 0.702 -0.088 -7.147 1.00 92.06 179 TRP A N 1
ATOM 1436 C CA . TRP A 1 179 ? 0.391 -1.344 -6.467 1.00 92.06 179 TRP A CA 1
ATOM 1437 C C . TRP A 1 179 ? 0.522 -1.223 -4.944 1.00 92.06 179 TRP A C 1
ATOM 1439 O O . TRP A 1 179 ? -0.430 -1.533 -4.233 1.00 92.06 179 TRP A O 1
ATOM 1449 N N . ILE A 1 180 ? 1.637 -0.680 -4.450 1.00 92.50 180 ILE A N 1
ATOM 1450 C CA . ILE A 1 180 ? 1.876 -0.485 -3.010 1.00 92.50 180 ILE A CA 1
ATOM 1451 C C . ILE A 1 180 ? 0.806 0.422 -2.395 1.00 92.50 180 ILE A C 1
ATOM 1453 O O . ILE A 1 180 ? 0.250 0.112 -1.345 1.00 92.50 180 ILE A O 1
ATOM 1457 N N . VAL A 1 181 ? 0.474 1.531 -3.063 1.00 92.75 181 VAL A N 1
ATOM 1458 C CA . VAL A 1 181 ? -0.549 2.472 -2.584 1.00 92.75 181 VAL A CA 1
ATOM 1459 C C . VAL A 1 181 ? -1.941 1.835 -2.574 1.00 92.75 181 VAL A C 1
ATOM 1461 O O . VAL A 1 181 ? -2.710 2.070 -1.644 1.00 92.75 181 VAL A O 1
ATOM 1464 N N . ILE A 1 182 ? -2.287 1.035 -3.586 1.00 93.50 182 ILE A N 1
ATOM 1465 C CA . ILE A 1 182 ? -3.554 0.289 -3.620 1.00 93.50 182 ILE A CA 1
ATOM 1466 C C . ILE A 1 182 ? -3.609 -0.690 -2.447 1.00 93.50 182 ILE A C 1
ATOM 1468 O O . ILE A 1 182 ? -4.560 -0.640 -1.674 1.00 93.50 182 ILE A O 1
ATOM 1472 N N . LYS A 1 183 ? -2.554 -1.484 -2.249 1.00 95.00 183 LYS A N 1
ATOM 1473 C CA . LYS A 1 183 ? -2.453 -2.442 -1.146 1.00 95.00 183 LYS A CA 1
ATOM 1474 C C . LYS A 1 183 ? -2.565 -1.791 0.229 1.00 95.00 183 LYS A C 1
ATOM 1476 O O . LYS A 1 183 ? -3.328 -2.250 1.070 1.00 95.00 183 LYS A O 1
ATOM 1481 N N . TYR A 1 184 ? -1.886 -0.668 0.438 1.00 95.12 184 TYR A N 1
ATOM 1482 C CA . TYR A 1 184 ? -1.999 0.096 1.679 1.00 95.12 184 TYR A CA 1
ATOM 1483 C C . TYR A 1 184 ? -3.444 0.554 1.952 1.00 95.12 184 TYR A C 1
ATOM 1485 O O . TYR A 1 184 ? -3.930 0.473 3.079 1.00 95.12 184 TYR A O 1
ATOM 1493 N N . LYS A 1 185 ? -4.166 0.992 0.912 1.00 95.12 185 LYS A N 1
ATOM 1494 C CA . LYS A 1 185 ? -5.581 1.377 1.026 1.00 95.12 185 LYS A CA 1
ATOM 1495 C C . LYS A 1 185 ? -6.493 0.181 1.295 1.00 95.12 185 LYS A C 1
ATOM 1497 O O . LYS A 1 185 ? -7.412 0.321 2.094 1.00 95.12 185 LYS A O 1
ATOM 1502 N N . GLU A 1 186 ? -6.237 -0.971 0.674 1.00 95.94 186 GLU A N 1
ATOM 1503 C CA . GLU A 1 186 ? -6.954 -2.223 0.963 1.00 95.94 186 GLU A CA 1
ATOM 1504 C C . GLU A 1 186 ? -6.831 -2.592 2.448 1.00 95.94 186 GLU A C 1
ATOM 1506 O O . GLU A 1 186 ? -7.841 -2.886 3.084 1.00 95.94 186 GLU A O 1
ATOM 1511 N N . ILE A 1 187 ? -5.625 -2.479 3.023 1.00 96.81 187 ILE A N 1
ATOM 1512 C CA . ILE A 1 187 ? -5.389 -2.726 4.454 1.00 96.81 187 ILE A CA 1
ATOM 1513 C C . ILE A 1 187 ? -6.188 -1.751 5.326 1.00 96.81 187 ILE A C 1
ATOM 1515 O O . ILE A 1 187 ? -6.859 -2.184 6.260 1.00 96.81 187 ILE A O 1
ATOM 1519 N N . LEU A 1 188 ? -6.164 -0.448 5.023 1.00 96.31 188 LEU A N 1
ATOM 1520 C CA . LEU A 1 188 ? -6.915 0.553 5.793 1.00 96.31 188 LEU A CA 1
ATOM 1521 C C . LEU A 1 188 ? -8.430 0.316 5.754 1.00 96.31 188 LEU A C 1
ATOM 1523 O O . LEU A 1 188 ? -9.094 0.448 6.781 1.00 96.31 188 LEU A O 1
ATOM 1527 N N . ILE A 1 189 ? -8.976 -0.029 4.585 1.00 97.38 189 ILE A N 1
ATOM 1528 C CA . ILE A 1 189 ? -10.408 -0.317 4.429 1.00 97.38 189 ILE A CA 1
ATOM 1529 C C . ILE A 1 189 ? -10.775 -1.573 5.219 1.00 97.38 189 ILE A C 1
ATOM 1531 O O . ILE A 1 189 ? -11.694 -1.518 6.030 1.00 97.38 189 ILE A O 1
ATOM 1535 N N . ALA A 1 190 ? -10.013 -2.659 5.062 1.00 97.81 190 ALA A N 1
ATOM 1536 C CA . ALA A 1 190 ? -10.252 -3.901 5.792 1.00 97.81 190 ALA A CA 1
ATOM 1537 C C . ALA A 1 190 ? -10.162 -3.702 7.315 1.00 97.81 190 ALA A C 1
ATOM 1539 O O . ALA A 1 190 ? -10.944 -4.283 8.072 1.00 97.81 190 ALA A O 1
ATOM 1540 N N . TYR A 1 191 ? -9.251 -2.838 7.773 1.00 97.50 191 TYR A N 1
ATOM 1541 C CA . TYR A 1 191 ? -9.136 -2.512 9.189 1.00 97.50 191 TYR A CA 1
ATOM 1542 C C . TYR A 1 191 ? -10.327 -1.679 9.693 1.00 97.50 191 TYR A C 1
ATOM 1544 O O . TYR A 1 191 ? -10.855 -1.926 10.780 1.00 97.50 191 TYR A O 1
ATOM 1552 N N . GLY A 1 192 ? -10.802 -0.729 8.882 1.00 97.50 192 GLY A N 1
ATOM 1553 C CA . GLY A 1 192 ? -12.039 0.008 9.138 1.00 97.50 192 GLY A CA 1
ATOM 1554 C C . GLY A 1 192 ? -13.257 -0.915 9.237 1.00 97.50 192 GLY A C 1
ATOM 1555 O O . GLY A 1 192 ? -14.013 -0.818 10.205 1.00 97.50 192 GLY A O 1
ATOM 1556 N N . ASP A 1 193 ? -13.398 -1.859 8.302 1.00 97.25 193 ASP A N 1
ATOM 1557 C CA . ASP A 1 193 ? -14.480 -2.852 8.277 1.00 97.25 193 ASP A CA 1
ATOM 1558 C C . ASP A 1 193 ? -14.470 -3.722 9.538 1.00 97.25 193 ASP A C 1
ATOM 1560 O O . ASP A 1 193 ? -15.519 -4.014 10.120 1.00 97.25 193 ASP A O 1
ATOM 1564 N N . PHE A 1 194 ? -13.281 -4.112 9.999 1.00 96.75 194 PHE A N 1
ATOM 1565 C CA . PHE A 1 194 ? -13.112 -4.883 11.224 1.00 96.75 194 PHE A CA 1
ATOM 1566 C C . PHE A 1 194 ? -13.612 -4.133 12.466 1.00 96.75 194 PHE A C 1
ATOM 1568 O O . PHE A 1 194 ? -14.348 -4.707 13.274 1.00 96.75 194 PHE A O 1
ATOM 1575 N N . TYR A 1 195 ? -13.267 -2.851 12.619 1.00 97.00 195 TYR A N 1
ATOM 1576 C CA . TYR A 1 195 ? -13.789 -2.034 13.718 1.00 97.00 195 TYR A CA 1
ATOM 1577 C C . TYR A 1 195 ? -15.291 -1.786 13.592 1.00 97.00 195 TYR A C 1
ATOM 1579 O O . TYR A 1 195 ? -16.007 -1.873 14.587 1.00 97.00 195 TYR A O 1
ATOM 1587 N N . PHE A 1 196 ? -15.780 -1.532 12.379 1.00 97.12 196 PHE A N 1
ATOM 1588 C CA . PHE A 1 196 ? -17.189 -1.244 12.126 1.00 97.12 196 PHE A CA 1
ATOM 1589 C C . PHE A 1 196 ? -18.103 -2.412 12.532 1.00 97.12 196 PHE A C 1
ATOM 1591 O O . PHE A 1 196 ? -19.126 -2.211 13.190 1.00 97.12 196 PHE A O 1
ATOM 1598 N N . ARG A 1 197 ? -17.684 -3.653 12.247 1.00 95.56 197 ARG A N 1
ATOM 1599 C CA . ARG A 1 197 ? -18.417 -4.874 12.631 1.00 95.56 197 ARG A CA 1
ATOM 1600 C C . ARG A 1 197 ? -18.604 -5.047 14.140 1.00 95.56 197 ARG A C 1
ATOM 1602 O O . ARG A 1 197 ? -19.547 -5.718 14.542 1.00 95.56 197 ARG A O 1
ATOM 1609 N N . ARG A 1 198 ? -17.740 -4.461 14.979 1.00 94.62 198 ARG A N 1
ATOM 1610 C CA . ARG A 1 198 ? -17.870 -4.541 16.448 1.00 94.62 198 ARG A CA 1
ATOM 1611 C C . ARG A 1 198 ? -19.025 -3.692 16.978 1.00 94.62 198 ARG A C 1
ATOM 1613 O O . ARG A 1 198 ? -19.563 -4.020 18.028 1.00 94.62 198 ARG A O 1
ATOM 1620 N N . SER A 1 199 ? -19.396 -2.623 16.266 1.00 89.88 199 SER A N 1
ATOM 1621 C CA . SER A 1 199 ? -20.558 -1.767 16.562 1.00 89.88 199 SER A CA 1
ATOM 1622 C C . SER A 1 199 ? -20.643 -1.268 18.017 1.00 89.88 199 SER A C 1
ATOM 1624 O O . SER A 1 199 ? -21.728 -1.073 18.558 1.00 89.88 199 SER A O 1
ATOM 1626 N N . THR A 1 200 ? -19.495 -1.030 18.661 1.00 96.62 200 THR A N 1
ATOM 1627 C CA . THR A 1 200 ? -19.413 -0.378 19.980 1.00 96.62 200 THR A CA 1
ATOM 1628 C C . THR A 1 200 ? -19.168 1.124 19.837 1.00 96.62 200 THR A C 1
ATOM 1630 O O . THR A 1 200 ? -18.554 1.556 18.857 1.00 96.62 200 THR A O 1
ATOM 1633 N N . LEU A 1 201 ? -19.573 1.914 20.840 1.00 95.12 201 LEU A N 1
ATOM 1634 C CA . LEU A 1 201 ? -19.388 3.375 20.852 1.00 95.12 201 LEU A CA 1
ATOM 1635 C C . LEU A 1 201 ? -17.923 3.800 20.646 1.00 95.12 201 LEU A C 1
ATOM 1637 O O . LEU A 1 201 ? -17.670 4.757 19.926 1.00 95.12 201 LEU A O 1
ATOM 1641 N N . GLU A 1 202 ? -16.963 3.041 21.182 1.00 94.44 202 GLU A N 1
ATOM 1642 C CA . GLU A 1 202 ? -15.523 3.314 21.027 1.00 94.44 202 GLU A CA 1
ATOM 1643 C C . GLU A 1 202 ? -14.941 2.810 19.692 1.00 94.44 202 GLU A C 1
ATOM 1645 O O . GLU A 1 202 ? -13.916 3.296 19.211 1.00 94.44 202 GLU A O 1
ATOM 1650 N N . SER A 1 203 ? -15.571 1.814 19.060 1.00 96.75 203 SER A N 1
ATOM 1651 C CA . SER A 1 203 ? -15.080 1.248 17.794 1.00 96.75 203 SER A CA 1
ATOM 1652 C C . SER A 1 203 ? -15.426 2.107 16.578 1.00 96.75 203 SER A C 1
ATOM 1654 O O . SER A 1 203 ? -14.643 2.172 15.629 1.00 96.75 203 SER A O 1
ATOM 1656 N N . ILE A 1 204 ? -16.565 2.804 16.615 1.00 96.75 204 ILE A N 1
ATOM 1657 C CA . ILE A 1 204 ? -17.056 3.608 15.490 1.00 96.75 204 ILE A CA 1
ATOM 1658 C C . ILE A 1 204 ? -16.094 4.767 15.159 1.00 96.75 204 ILE A C 1
ATOM 1660 O O . ILE A 1 204 ? -15.715 4.884 13.990 1.00 96.75 204 ILE A O 1
ATOM 1664 N N . PRO A 1 205 ? -15.608 5.576 16.126 1.00 97.25 205 PRO A N 1
ATOM 1665 C CA . PRO A 1 205 ? -14.612 6.613 15.848 1.00 97.25 205 PRO A CA 1
ATOM 1666 C C . PRO A 1 205 ? -13.322 6.064 15.223 1.00 97.25 205 PRO A C 1
ATOM 1668 O O . PRO A 1 205 ? -12.753 6.688 14.323 1.00 97.25 205 PRO A O 1
ATOM 1671 N N . ASN A 1 206 ? -12.881 4.873 15.643 1.00 96.56 206 ASN A N 1
ATOM 1672 C CA . ASN A 1 206 ? -11.696 4.221 15.082 1.00 96.56 206 ASN A CA 1
ATOM 1673 C C . ASN A 1 206 ? -11.912 3.789 13.626 1.00 96.56 206 ASN A C 1
ATOM 1675 O O . ASN A 1 206 ? -11.052 4.044 12.781 1.00 96.56 206 ASN A O 1
ATOM 1679 N N . ALA A 1 207 ? -13.075 3.217 13.302 1.00 97.94 207 ALA A N 1
ATOM 1680 C CA . ALA A 1 207 ? -13.435 2.890 11.923 1.00 97.94 207 ALA A CA 1
ATOM 1681 C C . ALA A 1 207 ? -13.463 4.147 11.036 1.00 97.94 207 ALA A C 1
ATOM 1683 O O . ALA A 1 207 ? -12.853 4.173 9.965 1.00 97.94 207 ALA A O 1
ATOM 1684 N N . ILE A 1 208 ? -14.094 5.227 11.516 1.00 97.56 208 ILE A N 1
ATOM 1685 C CA . ILE A 1 208 ? -14.146 6.517 10.811 1.00 97.56 208 ILE A CA 1
ATOM 1686 C C . ILE A 1 208 ? -12.733 7.035 10.532 1.00 97.56 208 ILE A C 1
ATOM 1688 O O . ILE A 1 208 ? -12.448 7.449 9.408 1.00 97.56 208 ILE A O 1
ATOM 1692 N N . ARG A 1 209 ? -11.821 6.974 11.513 1.00 95.94 209 ARG A N 1
ATOM 1693 C CA . ARG A 1 209 ? -10.420 7.379 11.323 1.00 95.94 209 ARG A CA 1
ATOM 1694 C C . ARG A 1 209 ? -9.767 6.624 10.164 1.00 95.94 209 ARG A C 1
ATOM 1696 O O . ARG A 1 209 ? -9.118 7.261 9.333 1.00 95.94 209 ARG A O 1
ATOM 1703 N N . MET A 1 210 ? -9.946 5.306 10.085 1.00 96.69 210 MET A N 1
ATOM 1704 C CA . MET A 1 210 ? -9.361 4.493 9.010 1.00 96.69 210 MET A CA 1
ATOM 1705 C C . MET A 1 210 ? -9.937 4.854 7.637 1.00 96.69 210 MET A C 1
ATOM 1707 O O . MET A 1 210 ? -9.177 5.063 6.689 1.00 96.69 210 MET A O 1
ATOM 1711 N N . TYR A 1 211 ? -11.254 5.043 7.531 1.00 97.00 211 TYR A N 1
ATOM 1712 C CA . TYR A 1 211 ? -11.883 5.458 6.274 1.00 97.00 211 TYR A CA 1
ATOM 1713 C C . TYR A 1 211 ? -11.486 6.867 5.837 1.00 97.00 211 TYR A C 1
ATOM 1715 O O . TYR A 1 211 ? -11.250 7.102 4.652 1.00 97.00 211 TYR A O 1
ATOM 1723 N N . VAL A 1 212 ? -11.358 7.808 6.774 1.00 95.69 212 VAL A N 1
ATOM 1724 C CA . VAL A 1 212 ? -10.887 9.166 6.471 1.00 95.69 212 VAL A CA 1
ATOM 1725 C C . VAL A 1 212 ? -9.443 9.135 5.970 1.00 95.69 212 VAL A C 1
ATOM 1727 O O . VAL A 1 212 ? -9.125 9.820 4.995 1.00 95.69 212 VAL A O 1
ATOM 1730 N N . LEU A 1 213 ? -8.572 8.323 6.579 1.00 93.56 213 LEU A N 1
ATOM 1731 C CA . LEU A 1 213 ? -7.205 8.124 6.089 1.00 93.56 213 LEU A CA 1
ATOM 1732 C C . LEU A 1 213 ? -7.197 7.530 4.675 1.00 93.56 213 LEU A C 1
ATOM 1734 O O . LEU A 1 213 ? -6.509 8.061 3.804 1.00 93.56 213 LEU A O 1
ATOM 1738 N N . ALA A 1 214 ? -8.001 6.496 4.418 1.00 94.62 214 ALA A N 1
ATOM 1739 C CA . ALA A 1 214 ? -8.119 5.896 3.091 1.00 94.62 214 ALA A CA 1
ATOM 1740 C C . ALA A 1 214 ? -8.631 6.905 2.044 1.00 94.62 214 ALA A C 1
ATOM 1742 O O . ALA A 1 214 ? -8.057 7.015 0.961 1.00 94.62 214 ALA A O 1
ATOM 1743 N N . SER A 1 215 ? -9.652 7.699 2.379 1.00 93.50 215 SER A N 1
ATOM 1744 C CA . SER A 1 215 ? -10.216 8.743 1.511 1.00 93.50 215 SER A CA 1
ATOM 1745 C C . SER A 1 215 ? -9.181 9.810 1.140 1.00 93.50 215 SER A C 1
ATOM 1747 O O . SER A 1 215 ? -9.004 10.134 -0.037 1.00 93.50 215 SER A O 1
ATOM 1749 N N . ARG A 1 216 ? -8.394 10.279 2.120 1.00 90.25 216 ARG A N 1
ATOM 1750 C CA . ARG A 1 216 ? -7.287 11.221 1.880 1.00 90.25 216 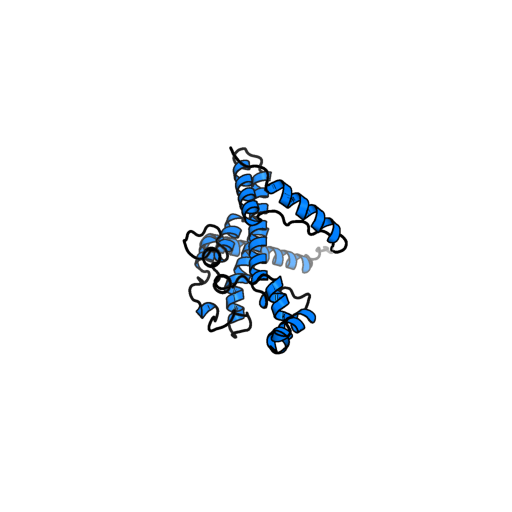ARG A CA 1
ATOM 1751 C C . ARG A 1 216 ? -6.227 10.659 0.927 1.00 90.25 216 ARG A C 1
ATOM 1753 O O . ARG A 1 216 ? -5.622 11.433 0.192 1.00 90.25 216 ARG A O 1
ATOM 1760 N N . MET A 1 217 ? -6.019 9.340 0.914 1.00 87.62 217 MET A N 1
ATOM 1761 C CA . MET A 1 217 ? -5.092 8.677 -0.013 1.00 87.62 217 MET A CA 1
ATOM 1762 C C . MET A 1 217 ? -5.661 8.495 -1.426 1.00 87.62 217 MET A C 1
ATOM 1764 O O . MET A 1 217 ? -4.889 8.419 -2.381 1.00 87.62 217 MET A O 1
ATOM 1768 N N . TYR A 1 218 ? -6.983 8.379 -1.586 1.00 86.31 218 TYR A N 1
ATOM 1769 C CA . TYR A 1 218 ? -7.610 8.317 -2.911 1.00 86.31 218 TYR A CA 1
ATOM 1770 C C . TYR A 1 218 ? -7.613 9.674 -3.616 1.00 86.31 218 TYR A C 1
ATOM 1772 O O . TYR A 1 218 ? -7.393 9.723 -4.825 1.00 86.31 218 TYR A O 1
ATOM 1780 N N . GLY A 1 219 ? -7.820 10.758 -2.868 1.00 86.19 219 GLY A N 1
ATOM 1781 C CA . GLY A 1 219 ? -8.005 12.085 -3.444 1.00 86.19 219 GLY A CA 1
ATOM 1782 C C . GLY A 1 219 ? -9.399 12.266 -4.067 1.00 86.19 219 GLY A C 1
ATOM 1783 O O . GLY A 1 219 ? -10.307 11.471 -3.808 1.00 86.19 219 GLY A O 1
ATOM 1784 N N . PRO A 1 220 ? -9.607 13.335 -4.856 1.00 86.19 220 PRO A N 1
ATOM 1785 C CA . PRO A 1 220 ? -10.886 13.590 -5.507 1.00 86.19 220 PRO A CA 1
ATOM 1786 C C . PRO A 1 220 ? -11.210 12.500 -6.533 1.00 86.19 220 PRO A C 1
ATOM 1788 O O . PRO A 1 220 ? -10.322 11.892 -7.133 1.00 86.19 220 PRO A O 1
ATOM 1791 N N . TRP A 1 221 ? -12.501 12.265 -6.756 1.00 82.75 221 TRP A N 1
ATOM 1792 C CA . TRP A 1 221 ? -12.947 11.291 -7.745 1.00 82.75 221 TRP A CA 1
ATOM 1793 C C . TRP A 1 221 ? -12.516 11.704 -9.154 1.00 82.75 221 TRP A C 1
ATOM 1795 O O . TRP A 1 221 ? -12.569 12.880 -9.518 1.00 82.75 221 TRP A O 1
ATOM 1805 N N . GLY A 1 222 ? -12.108 10.718 -9.956 1.00 82.19 222 GLY A N 1
ATOM 1806 C CA . GLY A 1 222 ? -11.768 10.940 -11.356 1.00 82.19 222 GLY A CA 1
ATOM 1807 C C . GLY A 1 222 ? -12.968 11.486 -12.131 1.00 82.19 222 GLY A C 1
ATOM 1808 O O . GLY A 1 222 ? -14.085 10.979 -12.007 1.00 82.19 222 GLY A O 1
ATOM 1809 N N . GLN A 1 223 ? -12.740 12.520 -12.938 1.00 85.12 223 GLN A N 1
ATOM 1810 C CA . GLN A 1 223 ? -13.778 13.081 -13.796 1.00 85.12 223 GLN A CA 1
ATOM 1811 C C . GLN A 1 223 ? -14.112 12.099 -14.925 1.00 85.12 223 GLN A C 1
ATOM 1813 O O . GLN A 1 223 ? -13.223 11.523 -15.555 1.00 85.12 223 GLN A O 1
ATOM 1818 N N . LYS A 1 224 ? -15.407 11.900 -15.194 1.00 83.44 224 LYS A N 1
ATOM 1819 C CA . LYS A 1 224 ? -15.852 11.102 -16.341 1.00 83.44 224 LYS A CA 1
ATOM 1820 C C . LYS A 1 224 ? -15.542 11.877 -17.617 1.00 83.44 224 LYS A C 1
ATOM 1822 O O . LYS A 1 224 ? -16.171 12.897 -17.884 1.00 83.44 224 LYS A O 1
ATOM 1827 N N . ILE A 1 225 ? -14.595 11.379 -18.405 1.00 79.81 225 ILE A N 1
ATOM 1828 C CA . ILE A 1 225 ? -14.296 11.943 -19.721 1.00 79.81 225 ILE A CA 1
ATOM 1829 C C . ILE A 1 225 ? -15.474 11.600 -20.649 1.00 79.81 225 ILE A C 1
ATOM 1831 O O . ILE A 1 225 ? -15.824 10.419 -20.769 1.00 79.81 225 ILE A O 1
ATOM 1835 N N . PRO A 1 226 ? -16.126 12.587 -21.286 1.00 82.12 226 PRO A N 1
ATOM 1836 C CA . PRO A 1 226 ? -17.212 12.319 -22.220 1.00 82.12 226 PRO A CA 1
ATOM 1837 C C . PRO A 1 226 ? -16.711 11.527 -23.435 1.00 82.12 226 PRO A C 1
ATOM 1839 O O . PRO A 1 226 ? -15.544 11.600 -23.821 1.00 82.12 226 PRO A O 1
ATOM 1842 N N . ARG A 1 227 ? -17.599 10.749 -24.066 1.00 79.12 227 ARG A N 1
ATOM 1843 C CA . ARG A 1 227 ? -17.244 9.961 -25.257 1.00 79.12 227 ARG A CA 1
ATOM 1844 C C . ARG A 1 227 ? -16.775 10.878 -26.390 1.00 79.12 227 ARG A C 1
ATOM 1846 O O . ARG A 1 227 ? -17.406 11.893 -26.679 1.00 79.12 227 ARG A O 1
ATOM 1853 N N . ARG A 1 228 ? -15.706 10.461 -27.083 1.00 66.25 228 ARG A N 1
ATOM 1854 C CA . ARG A 1 228 ? -14.985 11.249 -28.103 1.00 66.25 228 ARG A CA 1
ATOM 1855 C C . ARG A 1 228 ? -15.867 11.775 -29.249 1.00 66.25 228 ARG A C 1
ATOM 1857 O O . ARG A 1 228 ? -15.528 12.780 -29.859 1.00 66.25 228 ARG A O 1
ATOM 1864 N N . HIS A 1 229 ? -17.007 11.141 -29.522 1.00 58.94 229 HIS A N 1
ATOM 1865 C CA . HIS A 1 229 ? -17.933 11.564 -30.577 1.00 58.94 229 HIS A CA 1
ATOM 1866 C C . HIS A 1 229 ? -18.813 12.779 -30.203 1.00 58.94 229 HIS A C 1
ATOM 1868 O O . HIS A 1 229 ? -19.362 13.404 -31.100 1.00 58.94 229 HIS A O 1
ATOM 1874 N N . ASN A 1 230 ? -18.916 13.155 -28.918 1.00 57.28 230 ASN A N 1
ATOM 1875 C CA . ASN A 1 230 ? -19.732 14.290 -28.442 1.00 57.28 230 ASN A CA 1
ATOM 1876 C C . ASN A 1 230 ? -18.890 15.503 -27.992 1.00 57.28 230 ASN A C 1
ATOM 1878 O O . ASN A 1 230 ? -19.402 16.403 -27.329 1.00 57.28 230 ASN A O 1
ATOM 1882 N N . ILE A 1 231 ? -17.592 15.547 -28.322 1.00 56.31 231 ILE A N 1
ATOM 1883 C CA . ILE A 1 231 ? -16.671 16.598 -27.842 1.00 56.31 231 ILE A CA 1
ATOM 1884 C C . ILE A 1 231 ? -17.099 17.998 -28.314 1.00 56.31 231 ILE A C 1
ATOM 1886 O O . ILE A 1 231 ? -16.933 18.966 -27.574 1.00 56.31 231 ILE A O 1
ATOM 1890 N N . TRP A 1 232 ? -17.730 18.104 -29.486 1.00 53.59 232 TRP A N 1
ATOM 1891 C CA . TRP A 1 232 ? -18.222 19.379 -30.019 1.00 53.59 232 TRP A CA 1
ATOM 1892 C C . TRP A 1 232 ? -19.342 20.006 -29.173 1.00 53.59 232 TRP A C 1
ATOM 1894 O O . TRP A 1 232 ? -19.401 21.223 -29.073 1.00 53.59 232 TRP A O 1
ATOM 1904 N N . GLN A 1 233 ? -20.161 19.202 -28.485 1.00 54.38 233 GLN A N 1
ATOM 1905 C CA . GLN A 1 233 ? -21.181 19.705 -27.549 1.00 54.38 233 GLN A CA 1
ATOM 1906 C C . GLN A 1 233 ? -20.572 20.147 -26.206 1.00 54.38 233 GLN A C 1
ATOM 1908 O O . GLN A 1 233 ? -21.136 20.976 -25.500 1.00 54.38 233 GLN A O 1
ATOM 1913 N N . PHE A 1 234 ? -19.405 19.609 -25.837 1.00 49.22 234 PHE A N 1
ATOM 1914 C CA . PHE A 1 234 ? -18.738 19.916 -24.567 1.00 49.22 234 PHE A CA 1
ATOM 1915 C C . PHE A 1 234 ? -17.945 21.226 -24.595 1.00 49.22 234 PHE A C 1
ATOM 1917 O O . PHE A 1 234 ? -17.847 21.886 -23.562 1.00 49.22 234 PHE A O 1
ATOM 1924 N N . ALA A 1 235 ? -17.406 21.622 -25.753 1.00 52.97 235 ALA A N 1
ATOM 1925 C CA . ALA A 1 235 ? -16.756 22.925 -25.909 1.00 52.97 235 ALA A CA 1
ATOM 1926 C C . ALA A 1 235 ? -17.737 24.080 -25.625 1.00 52.97 235 ALA A C 1
ATOM 1928 O O . ALA A 1 235 ? -17.367 25.061 -24.985 1.00 52.97 235 ALA A O 1
ATOM 1929 N N . GLU A 1 236 ? -19.002 23.912 -26.012 1.00 49.34 236 GLU A N 1
ATOM 1930 C CA . GLU A 1 236 ? -20.084 24.873 -25.775 1.00 49.34 236 GLU A CA 1
ATOM 1931 C C . GLU A 1 236 ? -20.466 24.958 -24.281 1.00 49.34 236 GLU A C 1
ATOM 1933 O O . GLU A 1 236 ? -20.640 26.046 -23.733 1.00 49.34 236 GLU A O 1
ATOM 1938 N N . ILE A 1 237 ? -20.478 23.820 -23.575 1.00 54.00 237 ILE A N 1
ATOM 1939 C CA . ILE A 1 237 ? -20.763 23.745 -22.129 1.00 54.00 237 ILE A CA 1
ATOM 1940 C C . ILE A 1 237 ? -19.601 24.299 -21.288 1.00 54.00 237 ILE A C 1
ATOM 1942 O O . ILE A 1 237 ? -19.833 24.986 -20.291 1.00 54.00 237 ILE A O 1
ATOM 1946 N N . LEU A 1 238 ? -18.348 24.052 -21.685 1.00 54.03 238 LEU A N 1
ATOM 1947 C CA . LEU A 1 238 ? -17.183 24.600 -20.983 1.00 54.03 238 LEU A CA 1
ATOM 1948 C C . LEU A 1 238 ? -17.102 26.125 -21.127 1.00 54.03 238 LEU A C 1
ATOM 1950 O O . LEU A 1 238 ? -16.844 26.801 -20.130 1.00 54.03 238 LEU A O 1
ATOM 1954 N N . HIS A 1 239 ? -17.429 26.676 -22.301 1.00 50.31 239 HIS A N 1
ATOM 1955 C CA . HIS A 1 239 ? -17.503 28.128 -22.501 1.00 50.31 239 HIS A CA 1
ATOM 1956 C C . HIS A 1 239 ? -18.572 28.790 -21.609 1.00 50.31 239 HIS A C 1
ATOM 1958 O O . HIS A 1 239 ? -18.332 29.865 -21.056 1.00 50.31 239 HIS A O 1
ATOM 1964 N N . LEU A 1 240 ? -19.715 28.126 -21.399 1.00 48.31 240 LEU A N 1
ATOM 1965 C CA . LEU A 1 240 ? -20.781 28.592 -20.500 1.00 48.31 240 LEU A CA 1
ATOM 1966 C C . LEU A 1 240 ? -20.406 28.465 -19.014 1.00 48.31 240 LEU A C 1
ATOM 1968 O O . LEU A 1 240 ? -20.736 29.341 -18.216 1.00 48.31 240 LEU A O 1
ATOM 1972 N N . SER A 1 241 ? -19.664 27.421 -18.633 1.00 49.72 241 SER A N 1
ATOM 1973 C CA . SER A 1 241 ? -19.184 27.255 -17.252 1.00 49.72 241 SER A CA 1
ATOM 1974 C C . SER A 1 241 ? -18.066 28.239 -16.874 1.00 49.72 241 SER A C 1
ATOM 1976 O O . SER A 1 241 ? -18.015 28.693 -15.733 1.00 49.72 241 SER A O 1
ATOM 1978 N N . CYS A 1 242 ? -17.221 28.641 -17.833 1.00 40.28 242 CYS A N 1
ATOM 1979 C CA . CYS A 1 242 ? -16.203 29.673 -17.625 1.00 40.28 242 CYS A CA 1
ATOM 1980 C C . CYS A 1 242 ? -16.794 31.091 -17.564 1.00 40.28 242 CYS A C 1
ATOM 1982 O O . CYS A 1 242 ? -16.271 31.920 -16.824 1.00 40.28 242 CYS A O 1
ATOM 1984 N N . LEU A 1 243 ? -17.895 31.375 -18.273 1.00 41.84 243 LEU A N 1
ATOM 1985 C CA . LEU A 1 243 ? -18.570 32.681 -18.197 1.00 41.84 243 LEU A CA 1
ATOM 1986 C C . LEU A 1 243 ? -19.291 32.906 -16.857 1.00 41.84 243 LEU A C 1
ATOM 1988 O O . LEU A 1 243 ? -19.314 34.032 -16.365 1.00 41.84 243 LEU A O 1
ATOM 1992 N N . ASN A 1 244 ? -19.800 31.850 -16.214 1.00 39.81 244 ASN A N 1
ATOM 1993 C CA . ASN A 1 244 ? -20.464 31.965 -14.909 1.00 39.81 244 ASN A CA 1
ATOM 1994 C C . ASN A 1 244 ? -19.506 32.084 -13.709 1.00 39.81 244 ASN A C 1
ATOM 1996 O O . ASN A 1 244 ? -19.966 32.380 -12.611 1.00 39.81 244 ASN A O 1
ATOM 2000 N N . TYR A 1 245 ? -18.193 31.890 -13.888 1.00 44.22 245 TYR A N 1
ATOM 2001 C CA . TYR A 1 245 ? -17.212 32.040 -12.800 1.00 44.22 245 TYR A CA 1
ATOM 2002 C C . TYR A 1 245 ? -16.589 33.447 -12.717 1.00 44.22 245 TYR A C 1
ATOM 2004 O O . TYR A 1 245 ? -15.855 33.739 -11.777 1.00 44.22 245 TYR A O 1
ATOM 2012 N N . TYR A 1 246 ? -16.892 34.336 -13.673 1.00 38.41 246 TYR A N 1
ATOM 2013 C CA . TYR A 1 246 ? -16.388 35.719 -13.699 1.00 38.41 246 TYR A CA 1
ATOM 2014 C C . TYR A 1 246 ? -17.410 36.780 -13.250 1.00 38.41 246 TYR A C 1
ATOM 2016 O O . TYR A 1 246 ? -17.083 37.965 -13.247 1.00 38.41 246 TYR A O 1
ATOM 2024 N N . ILE A 1 247 ? -18.616 36.390 -12.812 1.00 41.44 247 ILE A N 1
ATOM 2025 C CA . ILE A 1 247 ? -19.631 37.319 -12.281 1.00 41.44 247 ILE A CA 1
ATOM 2026 C C . ILE A 1 247 ? -20.060 36.897 -10.869 1.00 41.44 247 ILE A C 1
ATOM 2028 O O . ILE A 1 247 ? -21.203 36.534 -10.632 1.00 41.44 247 ILE A O 1
ATOM 2032 N N . THR A 1 248 ? -19.137 36.982 -9.913 1.00 32.19 248 THR A N 1
ATOM 2033 C CA . THR A 1 248 ? -19.460 37.371 -8.528 1.00 32.19 248 THR A CA 1
ATOM 2034 C C . THR A 1 248 ? -18.278 38.155 -7.956 1.00 32.19 248 THR A C 1
ATOM 2036 O O . THR A 1 248 ? -17.349 37.557 -7.406 1.00 32.19 248 THR A O 1
ATOM 2039 N N . PRO A 1 249 ? -18.254 39.489 -8.104 1.00 33.12 249 PRO A N 1
ATOM 2040 C CA . PRO A 1 249 ? -17.409 40.335 -7.284 1.00 33.12 249 PRO A CA 1
ATOM 2041 C C . PRO A 1 249 ? -18.097 40.589 -5.931 1.00 33.12 249 PRO A C 1
ATOM 2043 O O . PRO A 1 249 ? -19.246 41.013 -5.902 1.00 33.12 249 PRO A O 1
ATOM 2046 N N . ILE A 1 250 ? -17.329 40.403 -4.850 1.00 34.62 250 ILE A N 1
ATOM 2047 C CA . ILE A 1 250 ? -17.433 41.101 -3.551 1.00 34.62 250 ILE A CA 1
ATOM 2048 C C . ILE A 1 250 ? -18.642 40.730 -2.660 1.00 34.62 250 ILE A C 1
ATOM 2050 O O . ILE A 1 250 ? -19.779 41.050 -2.988 1.00 34.62 250 ILE A O 1
ATOM 2054 N N . VAL A 1 251 ? -18.381 40.096 -1.505 1.00 35.75 251 VAL A N 1
ATOM 2055 C CA . VAL A 1 251 ? -18.388 40.638 -0.115 1.00 35.75 251 VAL A CA 1
ATOM 2056 C C . VAL A 1 251 ? -17.790 39.571 0.805 1.00 35.75 251 VAL A C 1
ATOM 2058 O O . VAL A 1 251 ? -18.164 38.387 0.652 1.00 35.75 251 VAL A O 1
#

Mean predicted aligned error: 14.98 Å

Nearest PDB structures (foldseek):
  6ogd-assembly1_B  TM=6.480E-01  e=4.967E-02  Yersinia entomophaga
  6yxy-assembly1_BF  TM=1.826E-01  e=6.957E-01  Trypanosoma brucei brucei
  2kcl-assembly1_A  TM=3.280E-01  e=7.483E+00  Salinibacter ruber DSM 13855
  2kcv-assembly1_A  TM=3.348E-01  e=8.317E+00  Salinibacter ruber DSM 13855

Solvent-accessible surface area (backbone atoms only — not comparable to full-atom values): 14767 Å² total; per-residue (Å²): 137,84,81,82,73,76,80,75,81,59,70,70,60,58,50,51,52,48,52,54,46,50,49,50,51,51,51,49,52,51,53,46,52,40,64,76,43,36,74,63,39,60,59,68,68,46,83,77,78,81,53,62,76,73,61,60,61,81,85,58,88,62,39,55,78,75,42,96,62,37,43,60,45,44,39,63,67,47,51,47,43,52,53,50,24,53,51,24,51,76,70,68,39,47,72,59,20,50,55,41,43,43,64,43,46,28,88,81,55,84,76,92,58,59,72,50,54,47,28,31,52,46,64,82,59,36,72,58,72,88,64,51,72,64,57,51,50,50,50,62,66,33,78,80,32,72,75,38,67,63,60,52,48,54,53,50,52,36,68,78,43,69,88,42,65,65,68,56,31,56,82,32,64,66,50,53,55,49,49,52,53,50,52,54,38,51,49,30,46,55,47,16,53,58,30,46,74,66,71,41,88,77,30,45,61,54,14,51,50,29,46,52,54,36,47,67,72,67,55,78,80,83,79,83,78,74,63,82,88,53,50,78,65,48,57,59,51,50,56,54,56,58,59,65,71,75,73,75,82,88,134

Organism: NCBI:txid1325734